Protein AF-A0A2U9SCX6-F1 (afdb_monomer)

Nearest PDB structures (foldseek):
  8jzd-assembly2_C  TM=9.586E-01  e=2.984E-12  Escherichia coli K-12
  8jzc-assembly1_A  TM=8.611E-01  e=1.967E-08  Geobacillus stearothermophilus ATCC 7953
  4ni7-assembly1_A  TM=2.573E-01  e=4.595E+00  Homo sapiens
  8f7a-assembly1_A  TM=2.308E-01  e=5.059E+00  Homo sapiens

pLDDT: mean 85.93, std 15.37, range [41.88, 98.56]

Radius of gyration: 24.61 Å; Cα contacts (8 Å, |Δi|>4): 220; chains: 1; bounding box: 44×88×54 Å

Secondary structure (DSSP, 8-state):
-HHHHHHHHHTS---HHHHHHHHHHHHHHHTSS--HHHHHHHHHHHHHHHHS-HHHHHHHHIIIIIS-GGG-SBHHHHHHTTSHHHHHHHHHHHHHHHHTT----SSS-TTBHHHHHHHHHTS-HHHHHHHHHHTHHHHHHHHHHHHHTT-TTHHHHHHHHHHH-PPP-HHHHHHHHHSPPPP-SHHHHHHHS-PPP--TTSPPPTT-S-HHHHHHHHHHTTSSPPPPP----

Foldseek 3Di:
DVLLLLLLLLLDQDDPVSLVCLVVSLVSLVPDPFDPQLSVLVNVVSVVCNPDDSVVSNVVSCVQAVLFLQQHQFQCCLVPNPDPVSVVVQVVLCVVCVVVVHDDPDPDGCRRSSNQSVVLVVDDQLSSLCSLLVSLLVLVLNLVVCVVVVHSCSSSSVRSNVSSVHHHDPVSSVVVVPDDGQDSDPVSVCVVPPDDDPDPPDDPDPPDPCPPVVVVVVVVVVPDDPDDDDDDD

Structure (mmCIF, N/CA/C/O backbone):
data_AF-A0A2U9SCX6-F1
#
_entry.id   AF-A0A2U9SCX6-F1
#
loop_
_atom_site.group_PDB
_atom_site.id
_atom_site.type_symbol
_atom_site.label_atom_id
_atom_site.label_alt_id
_atom_site.label_comp_id
_atom_site.label_asym_id
_atom_site.label_entity_id
_atom_site.label_seq_id
_atom_site.pdbx_PDB_ins_code
_atom_site.Cartn_x
_atom_site.Cartn_y
_atom_site.Cartn_z
_atom_site.occupancy
_atom_site.B_iso_or_equiv
_atom_site.auth_seq_id
_atom_site.auth_comp_id
_atom_site.auth_asym_id
_atom_site.auth_atom_id
_atom_site.pdbx_PDB_model_num
ATOM 1 N N . MET A 1 1 ? 2.627 -15.476 -4.647 1.00 89.38 1 MET A N 1
ATOM 2 C CA . MET A 1 1 ? 2.253 -15.371 -3.211 1.00 89.38 1 MET A CA 1
ATOM 3 C C . MET A 1 1 ? 0.896 -14.671 -3.017 1.00 89.38 1 MET A C 1
ATOM 5 O O . MET A 1 1 ? 0.821 -13.460 -3.170 1.00 89.38 1 MET A O 1
ATOM 9 N N . LEU A 1 2 ? -0.174 -15.395 -2.644 1.00 93.56 2 LEU A N 1
ATOM 10 C CA . LEU A 1 2 ? -1.545 -14.837 -2.558 1.00 93.56 2 LEU A CA 1
ATOM 11 C C . LEU A 1 2 ? -1.724 -13.695 -1.541 1.00 93.56 2 LEU A C 1
ATOM 13 O O . LEU A 1 2 ? -2.515 -12.791 -1.787 1.00 93.56 2 LEU A O 1
ATOM 17 N N . ALA A 1 3 ? -0.985 -13.705 -0.427 1.00 96.25 3 ALA A N 1
ATOM 18 C CA . ALA A 1 3 ? -1.085 -12.654 0.588 1.00 96.25 3 ALA A CA 1
ATOM 19 C C . ALA A 1 3 ? -0.720 -11.261 0.040 1.00 96.25 3 ALA A C 1
ATOM 21 O O . ALA A 1 3 ? -1.376 -10.287 0.391 1.00 96.25 3 ALA A O 1
ATOM 22 N N . ALA A 1 4 ? 0.260 -11.169 -0.870 1.00 97.12 4 ALA A N 1
ATOM 23 C CA . ALA A 1 4 ? 0.625 -9.904 -1.510 1.00 97.12 4 ALA A CA 1
ATOM 24 C C . ALA A 1 4 ? -0.525 -9.354 -2.365 1.00 97.12 4 ALA A C 1
ATOM 26 O O . ALA A 1 4 ? -0.865 -8.182 -2.253 1.00 97.12 4 ALA A O 1
ATOM 27 N N . LYS A 1 5 ? -1.189 -10.224 -3.140 1.00 96.69 5 LYS A N 1
ATOM 28 C CA . LYS A 1 5 ? -2.360 -9.849 -3.945 1.00 96.69 5 LYS A CA 1
ATOM 29 C C . LYS A 1 5 ? -3.543 -9.406 -3.082 1.00 96.69 5 LYS A C 1
ATOM 31 O O . LYS A 1 5 ? -4.231 -8.448 -3.412 1.00 96.69 5 LYS A O 1
ATOM 36 N N . ALA A 1 6 ? -3.767 -10.094 -1.965 1.00 97.88 6 ALA A N 1
ATOM 37 C CA . ALA A 1 6 ? -4.813 -9.739 -1.013 1.00 97.88 6 ALA A CA 1
ATOM 38 C C . ALA A 1 6 ? -4.571 -8.349 -0.394 1.00 97.88 6 ALA A C 1
ATOM 40 O O . ALA A 1 6 ? -5.496 -7.544 -0.340 1.00 97.88 6 ALA A O 1
ATOM 41 N N . LEU A 1 7 ? -3.331 -8.038 0.004 1.00 98.38 7 LEU A N 1
ATOM 42 C CA . LEU A 1 7 ? -2.960 -6.707 0.502 1.00 98.38 7 LEU A CA 1
ATOM 43 C C . LEU A 1 7 ? -3.040 -5.633 -0.591 1.00 98.38 7 LEU A C 1
ATOM 45 O O . LEU A 1 7 ? -3.520 -4.541 -0.310 1.00 98.38 7 LEU A O 1
ATOM 49 N N . ALA A 1 8 ? -2.648 -5.951 -1.831 1.00 97.75 8 ALA A N 1
ATOM 50 C CA . ALA A 1 8 ? -2.809 -5.055 -2.977 1.00 97.75 8 ALA A CA 1
ATOM 51 C C . ALA A 1 8 ? -4.273 -4.629 -3.154 1.00 97.75 8 ALA A C 1
ATOM 53 O O . ALA A 1 8 ? -4.557 -3.444 -3.282 1.00 97.75 8 ALA A O 1
ATOM 54 N N . GLY A 1 9 ? -5.205 -5.587 -3.076 1.00 97.44 9 GLY A N 1
ATOM 55 C CA . GLY A 1 9 ? -6.640 -5.319 -3.183 1.00 97.44 9 GLY A CA 1
ATOM 56 C C . GLY A 1 9 ? -7.165 -4.348 -2.121 1.00 97.44 9 GLY A C 1
ATOM 57 O O . GLY A 1 9 ? -7.978 -3.487 -2.438 1.00 97.44 9 GLY A O 1
ATOM 58 N N . LEU A 1 10 ? -6.669 -4.431 -0.882 1.00 98.31 10 LEU A N 1
ATOM 59 C CA . LEU A 1 10 ? -7.068 -3.529 0.211 1.00 98.31 10 LEU A CA 1
ATOM 60 C C . LEU A 1 10 ? -6.560 -2.092 0.048 1.00 98.31 10 LEU A C 1
ATOM 62 O O . LEU A 1 10 ? -7.064 -1.190 0.715 1.00 98.31 10 LEU A O 1
ATOM 66 N N . LEU A 1 11 ? -5.561 -1.888 -0.809 1.00 98.12 11 LEU A N 1
ATOM 67 C CA . LEU A 1 11 ? -5.003 -0.580 -1.139 1.00 98.12 11 LEU A CA 1
ATOM 68 C C . LEU A 1 11 ? -5.631 0.030 -2.399 1.00 98.12 11 LEU A C 1
ATOM 70 O O . LEU A 1 11 ? -5.248 1.129 -2.771 1.00 98.12 11 LEU A O 1
ATOM 74 N N . LEU A 1 12 ? -6.574 -0.654 -3.055 1.00 97.00 12 LEU A N 1
ATOM 75 C CA . LEU A 1 12 ? -7.321 -0.086 -4.174 1.00 97.00 12 LEU A CA 1
ATOM 76 C C . LEU A 1 12 ? -8.401 0.881 -3.682 1.00 97.00 12 LEU A C 1
ATOM 78 O O . LEU A 1 12 ? -8.912 0.761 -2.565 1.00 97.00 12 LEU A O 1
ATOM 82 N N . TYR A 1 13 ? -8.802 1.797 -4.566 1.00 96.88 13 TYR A N 1
ATOM 83 C CA . TYR A 1 13 ? -9.944 2.673 -4.333 1.00 96.88 13 TYR A CA 1
ATOM 84 C C . TYR A 1 13 ? -11.192 1.851 -3.948 1.00 96.88 13 TYR A C 1
ATOM 86 O O . TYR A 1 13 ? -11.546 0.902 -4.662 1.00 96.88 13 TYR A O 1
ATOM 94 N N . PRO A 1 14 ? -11.883 2.183 -2.840 1.00 97.06 14 PRO A N 1
ATOM 95 C CA . PRO A 1 14 ? -13.005 1.390 -2.369 1.00 97.06 14 PRO A CA 1
ATOM 96 C C . PRO A 1 14 ? -14.191 1.503 -3.328 1.00 97.06 14 PRO A C 1
ATOM 98 O O . PRO A 1 14 ? -14.817 2.551 -3.489 1.00 97.06 14 PRO A O 1
ATOM 101 N N . GLY A 1 15 ? -14.512 0.382 -3.967 1.00 97.38 15 GLY A N 1
ATOM 102 C CA . GLY A 1 15 ? -15.681 0.215 -4.822 1.00 97.38 15 GLY A CA 1
ATOM 103 C C . GLY A 1 15 ? -16.514 -0.999 -4.407 1.00 97.38 15 GLY A C 1
ATOM 104 O O . GLY A 1 15 ? -16.046 -1.820 -3.615 1.00 97.38 15 GLY A O 1
ATOM 105 N N . PRO A 1 16 ? -17.726 -1.170 -4.967 1.00 97.44 16 PRO A N 1
ATOM 106 C CA . PRO A 1 16 ? -18.621 -2.270 -4.597 1.00 97.44 16 PRO A CA 1
ATOM 107 C C . PRO A 1 16 ? -17.965 -3.653 -4.708 1.00 97.44 16 PRO A C 1
ATOM 109 O O . PRO A 1 16 ? -18.125 -4.480 -3.816 1.00 97.44 16 PRO A O 1
ATOM 112 N N . ALA A 1 17 ? -17.161 -3.866 -5.755 1.00 97.00 17 ALA A N 1
ATOM 113 C CA . ALA A 1 17 ? -16.437 -5.117 -5.968 1.00 97.00 17 ALA A CA 1
ATOM 114 C C . ALA A 1 17 ? -15.399 -5.402 -4.869 1.00 97.00 17 ALA A C 1
ATOM 116 O O . ALA A 1 17 ? -15.247 -6.550 -4.458 1.00 97.00 17 ALA A O 1
ATOM 117 N N . LEU A 1 18 ? -14.709 -4.371 -4.362 1.00 97.44 18 LEU A N 1
ATOM 118 C CA . LEU A 1 18 ? -13.782 -4.544 -3.242 1.00 97.44 18 LEU A CA 1
ATOM 119 C C . LEU A 1 18 ? -14.546 -4.941 -1.980 1.00 97.44 18 LEU A C 1
ATOM 121 O O . LEU A 1 18 ? -14.154 -5.900 -1.324 1.00 97.44 18 LEU A O 1
ATOM 125 N N . ILE A 1 19 ? -15.643 -4.239 -1.671 1.00 97.75 19 ILE A N 1
ATOM 126 C CA . ILE A 1 19 ? -16.470 -4.516 -0.488 1.00 97.75 19 ILE A CA 1
ATOM 127 C C . ILE A 1 19 ? -17.000 -5.954 -0.510 1.00 97.75 19 ILE A C 1
ATOM 129 O O . ILE A 1 19 ? -16.915 -6.657 0.496 1.00 97.75 19 ILE A O 1
ATOM 133 N N . GLU A 1 20 ? -17.481 -6.416 -1.665 1.00 97.56 20 GLU A N 1
ATOM 134 C CA . GLU A 1 20 ? -17.939 -7.795 -1.856 1.00 97.56 20 GLU A CA 1
ATOM 135 C C . GLU A 1 20 ? -16.809 -8.822 -1.663 1.00 97.56 20 GLU A C 1
ATOM 137 O O . GLU A 1 20 ? -17.036 -9.888 -1.094 1.00 97.56 20 GLU A O 1
ATOM 142 N N . ALA A 1 21 ? -15.579 -8.483 -2.062 1.00 97.69 21 ALA A N 1
ATOM 143 C CA . ALA A 1 21 ? -14.409 -9.352 -1.944 1.00 97.69 21 ALA A CA 1
ATOM 144 C C . ALA A 1 21 ? -13.758 -9.365 -0.543 1.00 97.69 21 ALA A C 1
ATOM 146 O O . ALA A 1 21 ? -12.930 -10.240 -0.268 1.00 97.69 21 ALA A O 1
ATOM 147 N N . LEU A 1 22 ? -14.107 -8.441 0.367 1.00 98.06 22 LEU A N 1
ATOM 148 C CA . LEU A 1 22 ? -13.479 -8.336 1.696 1.00 98.06 22 LEU A CA 1
ATOM 149 C C . LEU A 1 22 ? -13.475 -9.650 2.501 1.00 98.06 22 LEU A C 1
ATOM 151 O O . LEU A 1 22 ? -12.429 -9.969 3.079 1.00 98.06 22 LEU A O 1
ATOM 155 N N . PRO A 1 23 ? -14.559 -10.456 2.541 1.00 96.81 23 PRO A N 1
ATOM 156 C CA . PRO A 1 23 ? -14.550 -11.729 3.262 1.00 96.81 23 PRO A CA 1
ATOM 157 C C . PRO A 1 23 ? -13.518 -12.726 2.718 1.00 96.81 23 PRO A C 1
ATOM 159 O O . PRO A 1 23 ? -12.868 -13.433 3.496 1.00 96.81 23 PRO A O 1
ATOM 162 N N . GLU A 1 24 ? -13.343 -12.774 1.395 1.00 97.50 24 GLU A N 1
ATOM 163 C CA . GLU A 1 24 ? -12.373 -13.649 0.728 1.00 97.50 24 GLU A CA 1
ATOM 164 C C . GLU A 1 24 ? -10.943 -13.166 0.967 1.00 97.50 24 GLU A C 1
ATOM 166 O O . GLU A 1 24 ? -10.079 -13.955 1.357 1.00 97.50 24 GLU A O 1
ATOM 171 N N . ILE A 1 25 ? -10.708 -11.858 0.835 1.00 97.75 25 ILE A N 1
ATOM 172 C CA . ILE A 1 25 ? -9.421 -11.222 1.140 1.00 97.75 25 ILE A CA 1
ATOM 173 C C . ILE A 1 25 ? -9.015 -11.515 2.591 1.00 97.75 25 ILE A C 1
ATOM 175 O O . ILE A 1 25 ? -7.906 -11.992 2.848 1.00 97.75 25 ILE A O 1
ATOM 179 N N . ALA A 1 26 ? -9.928 -11.322 3.547 1.00 96.31 26 ALA A N 1
ATOM 180 C CA . ALA A 1 26 ? -9.682 -11.621 4.954 1.00 96.31 26 ALA A CA 1
ATOM 181 C C . ALA A 1 26 ? -9.389 -13.114 5.188 1.00 96.31 26 ALA A C 1
ATOM 183 O O . ALA A 1 26 ? -8.527 -13.460 5.998 1.00 96.31 26 ALA A O 1
ATOM 184 N N . ALA A 1 27 ? -10.063 -14.025 4.478 1.00 96.38 27 ALA A N 1
ATOM 185 C CA . ALA A 1 27 ? -9.785 -15.457 4.562 1.00 96.38 27 ALA A CA 1
ATOM 186 C C . ALA A 1 27 ? -8.380 -15.814 4.045 1.00 96.38 27 ALA A C 1
ATOM 188 O O . ALA A 1 27 ? -7.662 -16.554 4.723 1.00 96.38 27 ALA A O 1
ATOM 189 N N . VAL A 1 28 ? -7.962 -15.247 2.909 1.00 97.38 28 VAL A N 1
ATOM 190 C CA . VAL A 1 28 ? -6.607 -15.424 2.356 1.00 97.38 28 VAL A CA 1
ATOM 191 C C . VAL A 1 28 ? -5.549 -14.942 3.347 1.00 97.38 28 VAL A C 1
ATOM 193 O O . VAL A 1 28 ? -4.577 -15.652 3.608 1.00 97.38 28 VAL A O 1
ATOM 196 N N . LEU A 1 29 ? -5.747 -13.768 3.949 1.00 96.75 29 LEU A N 1
ATOM 197 C CA . LEU A 1 29 ? -4.799 -13.202 4.910 1.00 96.75 29 LEU A CA 1
ATOM 198 C C . LEU A 1 29 ? -4.757 -13.987 6.223 1.00 96.75 29 LEU A C 1
ATOM 200 O O . LEU A 1 29 ? -3.673 -14.199 6.767 1.00 96.75 29 LEU A O 1
ATOM 204 N N . ARG A 1 30 ? -5.893 -14.511 6.699 1.00 94.75 30 ARG A N 1
ATOM 205 C CA . ARG A 1 30 ? -5.924 -15.411 7.865 1.00 94.75 30 ARG A CA 1
ATOM 206 C C . ARG A 1 30 ? -5.133 -16.697 7.634 1.00 94.75 30 ARG A C 1
ATOM 208 O O . ARG A 1 30 ? -4.438 -17.148 8.539 1.00 94.75 30 ARG A O 1
ATOM 215 N N . ALA A 1 31 ? -5.220 -17.264 6.433 1.00 94.75 31 ALA A N 1
ATOM 216 C CA . ALA A 1 31 ? -4.492 -18.472 6.048 1.00 94.75 31 ALA A CA 1
ATOM 217 C C . ALA A 1 31 ? -3.016 -18.217 5.686 1.00 94.75 31 ALA A C 1
ATOM 219 O O . ALA A 1 31 ? -2.268 -19.165 5.450 1.00 94.75 31 ALA A O 1
ATOM 220 N N . SER A 1 32 ? -2.588 -16.953 5.625 1.00 93.31 32 SER A N 1
ATOM 221 C CA . SER A 1 32 ? -1.210 -16.588 5.302 1.00 93.31 32 SER A CA 1
ATOM 222 C C . SER A 1 32 ? -0.239 -16.852 6.460 1.00 93.31 32 SER A C 1
ATOM 224 O O . SER A 1 32 ? -0.638 -17.025 7.615 1.00 93.31 32 SER A O 1
ATOM 226 N N . GLY A 1 33 ? 1.062 -16.815 6.154 1.00 90.62 33 GLY A N 1
ATOM 227 C CA . GLY A 1 33 ? 2.148 -16.901 7.135 1.00 90.62 33 GLY A CA 1
ATOM 228 C C . GLY A 1 33 ? 2.406 -15.616 7.936 1.00 90.62 33 GLY A C 1
ATOM 229 O O . GLY A 1 33 ? 3.454 -15.520 8.571 1.00 90.62 33 GLY A O 1
ATOM 230 N N . LEU A 1 34 ? 1.510 -14.623 7.884 1.00 95.62 34 LEU A N 1
ATOM 231 C CA . LEU A 1 34 ? 1.636 -13.397 8.673 1.00 95.62 34 LEU A CA 1
ATOM 232 C C . LEU A 1 34 ? 1.468 -13.675 10.182 1.00 95.62 34 LEU A C 1
ATOM 234 O O . LEU A 1 34 ? 0.677 -14.546 10.560 1.00 95.62 34 LEU A O 1
ATOM 238 N N . PRO A 1 35 ? 2.160 -12.926 11.060 1.00 96.75 35 PRO A N 1
ATOM 239 C CA . PRO A 1 35 ? 1.948 -12.989 12.503 1.00 96.75 35 PRO A CA 1
ATOM 240 C C . PRO A 1 35 ? 0.515 -12.620 12.906 1.00 96.75 35 PRO A C 1
ATOM 242 O O . PRO A 1 35 ? -0.154 -11.833 12.236 1.00 96.75 35 PRO A O 1
ATOM 245 N N . ASP A 1 36 ? 0.066 -13.118 14.062 1.00 96.81 36 ASP A N 1
ATOM 246 C CA . ASP A 1 36 ? -1.290 -12.859 14.577 1.00 96.81 36 ASP A CA 1
ATOM 247 C C . ASP A 1 36 ? -1.614 -11.372 14.714 1.00 96.81 36 ASP A C 1
ATOM 249 O O . ASP A 1 36 ? -2.737 -10.964 14.428 1.00 96.81 36 ASP A O 1
ATOM 253 N N . ARG A 1 37 ? -0.633 -10.553 15.111 1.00 96.88 37 ARG A N 1
ATOM 254 C CA . ARG A 1 37 ? -0.795 -9.097 15.209 1.00 96.88 37 ARG A CA 1
ATOM 255 C C . ARG A 1 37 ? -1.277 -8.502 13.884 1.00 96.88 37 ARG A C 1
ATOM 257 O O . ARG A 1 37 ? -2.267 -7.775 13.880 1.00 96.88 37 ARG A O 1
ATOM 264 N N . ASP A 1 38 ? -0.606 -8.838 12.788 1.00 97.56 38 ASP A N 1
ATOM 265 C CA . ASP A 1 38 ? -0.885 -8.256 11.474 1.00 97.56 38 ASP A CA 1
ATOM 266 C C . ASP A 1 38 ? -2.171 -8.842 10.890 1.00 97.56 38 ASP A C 1
ATOM 268 O O . ASP A 1 38 ? -3.005 -8.105 10.369 1.00 97.56 38 ASP A O 1
ATOM 272 N N . ARG A 1 39 ? -2.402 -10.151 11.073 1.00 97.19 39 ARG A N 1
ATOM 273 C CA . ARG A 1 39 ? -3.669 -10.793 10.686 1.00 97.19 39 ARG A CA 1
ATOM 274 C C . ARG A 1 39 ? -4.870 -10.151 11.373 1.00 97.19 39 ARG A C 1
ATOM 276 O O . ARG A 1 39 ? -5.864 -9.871 10.712 1.00 97.19 39 ARG A O 1
ATOM 283 N N . ASN A 1 40 ? -4.775 -9.897 12.676 1.00 97.00 40 ASN A N 1
ATOM 284 C CA . ASN A 1 40 ? -5.849 -9.268 13.440 1.00 97.00 40 ASN A CA 1
ATOM 285 C C . ASN A 1 40 ? -6.033 -7.796 13.055 1.00 97.00 40 ASN A C 1
ATOM 287 O O . ASN A 1 40 ? -7.168 -7.343 12.939 1.00 97.00 40 ASN A O 1
ATOM 291 N N . GLY A 1 41 ? -4.938 -7.064 12.824 1.00 97.69 41 GLY A N 1
ATOM 292 C CA . GLY A 1 41 ? -4.990 -5.673 12.375 1.00 97.69 41 GLY A CA 1
ATOM 293 C C . GLY A 1 41 ? -5.687 -5.530 11.024 1.00 97.69 41 GLY A C 1
ATOM 294 O O . GLY A 1 41 ? -6.599 -4.718 10.885 1.00 97.69 41 GLY A O 1
ATOM 295 N N . VAL A 1 42 ? -5.319 -6.362 10.045 1.00 97.94 42 VAL A N 1
ATOM 296 C CA . VAL A 1 42 ? -5.953 -6.320 8.723 1.00 97.94 42 VAL A CA 1
ATOM 297 C C . VAL A 1 42 ? -7.384 -6.863 8.758 1.00 97.94 42 VAL A C 1
ATOM 299 O O . VAL A 1 42 ? -8.245 -6.325 8.073 1.00 97.94 42 VAL A O 1
ATOM 302 N N . ALA A 1 43 ? -7.687 -7.863 9.591 1.00 97.69 43 ALA A N 1
ATOM 303 C CA . ALA A 1 43 ? -9.069 -8.304 9.790 1.00 97.69 43 ALA A CA 1
ATOM 304 C C . ALA A 1 43 ? -9.952 -7.171 10.339 1.00 97.69 43 ALA A C 1
ATOM 306 O O . ALA A 1 43 ? -11.023 -6.923 9.795 1.00 97.69 43 ALA A O 1
ATOM 307 N N . ALA A 1 44 ? -9.472 -6.432 11.344 1.00 98.00 44 ALA A N 1
ATOM 308 C CA . ALA A 1 44 ? -10.181 -5.272 11.879 1.00 98.00 44 ALA A CA 1
ATOM 309 C C . ALA A 1 44 ? -10.344 -4.152 10.837 1.00 98.00 44 ALA A C 1
ATOM 311 O O . ALA A 1 44 ? -11.390 -3.508 10.797 1.00 98.00 44 ALA A O 1
ATOM 312 N N . PHE A 1 45 ? -9.345 -3.941 9.971 1.00 98.50 45 PHE A N 1
ATOM 313 C CA . PHE A 1 45 ? -9.469 -3.034 8.827 1.00 98.50 45 PHE A CA 1
ATOM 314 C C . PHE A 1 45 ? -10.580 -3.482 7.867 1.00 98.50 45 PHE A C 1
ATOM 316 O O . PHE A 1 45 ? -11.436 -2.670 7.526 1.00 98.50 45 PHE A O 1
ATOM 323 N N . CYS A 1 46 ? -10.607 -4.759 7.469 1.00 98.38 46 CYS A N 1
ATOM 324 C CA . CYS A 1 46 ? -11.646 -5.297 6.587 1.00 98.38 46 CYS A CA 1
ATOM 325 C C . CYS A 1 46 ? -13.044 -5.166 7.204 1.00 98.38 46 CYS A C 1
ATOM 327 O O . CYS A 1 46 ? -13.965 -4.721 6.525 1.00 98.38 46 CYS A O 1
ATOM 329 N N . ASP A 1 47 ? -13.201 -5.518 8.483 1.00 97.94 47 ASP A N 1
ATOM 330 C CA . ASP A 1 47 ? -14.478 -5.410 9.195 1.00 97.94 47 ASP A CA 1
ATOM 331 C C . ASP A 1 47 ? -14.937 -3.947 9.290 1.00 97.94 47 ASP A C 1
ATOM 333 O O . ASP A 1 47 ? -16.105 -3.641 9.049 1.00 97.94 47 ASP A O 1
ATOM 337 N N . GLY A 1 48 ? -14.005 -3.033 9.583 1.00 97.75 48 GLY A N 1
ATOM 338 C CA . GLY A 1 48 ? -14.257 -1.595 9.593 1.00 97.75 48 GLY A CA 1
ATOM 339 C C . GLY A 1 48 ? -14.726 -1.101 8.229 1.00 97.75 48 GLY A C 1
ATOM 340 O O . GLY A 1 48 ? -15.809 -0.532 8.128 1.00 97.75 48 GLY A O 1
ATOM 341 N N . LEU A 1 49 ? -13.965 -1.397 7.172 1.00 97.94 49 LEU A N 1
ATOM 342 C CA . LEU A 1 49 ? -14.276 -0.977 5.807 1.00 97.94 49 LEU A CA 1
ATOM 343 C C 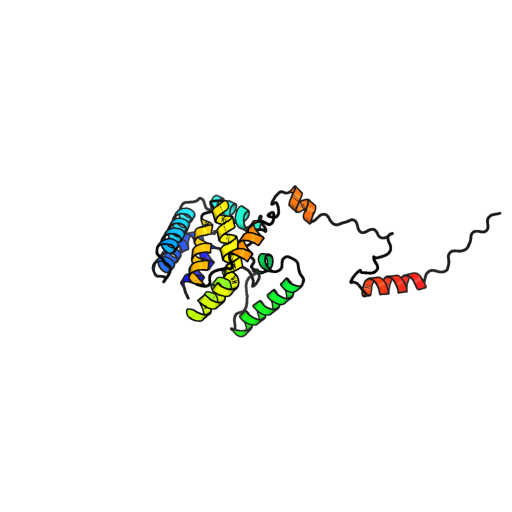. LEU A 1 49 ? -15.622 -1.530 5.314 1.00 97.94 49 LEU A C 1
ATOM 345 O O . LEU A 1 49 ? -16.362 -0.809 4.655 1.00 97.94 49 LEU A O 1
ATOM 349 N N . ALA A 1 50 ? -15.968 -2.771 5.668 1.00 97.19 50 ALA A N 1
ATOM 350 C CA . ALA A 1 50 ? -17.258 -3.377 5.333 1.00 97.19 50 ALA A CA 1
ATOM 351 C C . ALA A 1 50 ? -18.448 -2.726 6.063 1.00 97.19 50 ALA A C 1
ATOM 353 O O . ALA A 1 50 ? -19.584 -2.832 5.603 1.00 97.19 50 ALA A O 1
ATOM 354 N N . SER A 1 51 ? -18.200 -2.094 7.214 1.00 96.94 51 SER A N 1
ATOM 355 C CA . SER A 1 51 ? -19.225 -1.438 8.035 1.00 96.94 51 SER A CA 1
ATOM 356 C C . SER A 1 51 ? -19.401 0.057 7.749 1.00 96.94 51 SER A C 1
ATOM 358 O O . SER A 1 51 ? -20.412 0.635 8.151 1.00 96.94 51 SER A O 1
ATOM 360 N N . THR A 1 52 ? -18.438 0.677 7.066 1.00 97.31 52 THR A N 1
ATOM 361 C CA . THR A 1 52 ? -18.462 2.095 6.691 1.00 97.31 52 THR A CA 1
ATOM 362 C C . THR A 1 52 ? -19.322 2.309 5.447 1.00 97.31 52 THR A C 1
ATOM 364 O O . THR A 1 52 ? -19.330 1.483 4.533 1.00 97.31 52 THR A O 1
ATOM 367 N N . ASP A 1 53 ? -20.038 3.434 5.385 1.00 97.94 53 ASP A N 1
ATOM 368 C CA . ASP A 1 53 ? -20.729 3.828 4.157 1.00 97.94 53 ASP A CA 1
ATOM 369 C C . ASP A 1 53 ? -19.727 3.968 2.999 1.00 97.94 53 ASP A C 1
ATOM 371 O O . ASP A 1 53 ? -18.632 4.506 3.166 1.00 97.94 53 ASP A O 1
ATOM 375 N N . LEU A 1 54 ? -20.087 3.483 1.808 1.00 97.75 54 LEU A N 1
ATOM 376 C CA . LEU A 1 54 ? -19.151 3.446 0.683 1.00 97.75 54 LEU A CA 1
ATOM 377 C C . LEU A 1 54 ? -18.659 4.848 0.300 1.00 97.75 54 LEU A C 1
ATOM 379 O O . LEU A 1 54 ? -17.476 5.013 0.007 1.00 97.75 54 LEU A O 1
ATOM 383 N N . LEU A 1 55 ? -19.534 5.858 0.323 1.00 98.06 55 LEU A N 1
ATOM 384 C CA . LEU A 1 55 ? -19.150 7.223 -0.028 1.00 98.06 55 LEU A CA 1
ATOM 385 C C . LEU A 1 55 ? -18.209 7.817 1.026 1.00 98.06 55 LEU A C 1
ATOM 387 O O . LEU A 1 55 ? -17.269 8.534 0.683 1.00 98.06 55 LEU A O 1
ATOM 391 N N . GLU A 1 56 ? -18.426 7.491 2.300 1.00 98.12 56 GLU A N 1
ATOM 392 C CA . GLU A 1 56 ? -17.517 7.867 3.383 1.00 98.12 56 GLU A CA 1
ATOM 393 C C . GLU A 1 56 ? -16.142 7.205 3.210 1.00 98.12 56 GLU A C 1
ATOM 395 O O . GLU A 1 56 ? -15.128 7.903 3.220 1.00 98.12 56 GLU A O 1
ATOM 400 N N . ALA A 1 57 ? -16.094 5.895 2.943 1.00 98.00 57 ALA A N 1
ATOM 401 C CA . ALA A 1 57 ? -14.847 5.173 2.687 1.00 98.00 57 ALA A CA 1
ATOM 402 C C . ALA A 1 57 ? -14.071 5.758 1.493 1.00 98.00 57 ALA A C 1
ATOM 404 O O . ALA A 1 57 ? -12.857 5.956 1.566 1.00 98.00 57 ALA A O 1
ATOM 405 N N . GLN A 1 58 ? -14.776 6.093 0.410 1.00 98.38 58 GLN A N 1
ATOM 406 C CA . GLN A 1 58 ? -14.215 6.758 -0.767 1.00 98.38 58 GLN A CA 1
ATOM 407 C C . GLN A 1 58 ? -13.668 8.147 -0.441 1.00 98.38 58 GLN A C 1
ATOM 409 O O . GLN A 1 58 ? -12.560 8.490 -0.856 1.00 98.38 58 GLN A O 1
ATOM 414 N N . SER A 1 59 ? -14.411 8.939 0.334 1.00 97.75 59 SER A N 1
ATOM 415 C CA . SER A 1 59 ? -13.962 10.258 0.776 1.00 97.75 59 SER A CA 1
ATOM 416 C C . SER A 1 59 ? -12.704 10.164 1.639 1.00 97.75 59 SER A C 1
ATOM 418 O O . SER A 1 59 ? -11.788 10.968 1.467 1.00 97.75 59 SER A O 1
ATOM 420 N N . THR A 1 60 ? -12.635 9.193 2.554 1.00 97.38 60 THR A N 1
ATOM 421 C CA . THR A 1 60 ? -11.441 8.942 3.370 1.00 97.38 60 THR A CA 1
ATOM 422 C C . THR A 1 60 ? -10.253 8.535 2.506 1.00 97.38 60 THR A C 1
ATOM 424 O O . THR A 1 60 ? -9.163 9.063 2.705 1.00 97.38 60 THR A O 1
ATOM 427 N N . TYR A 1 61 ? -10.455 7.645 1.530 1.00 98.19 61 TYR A N 1
ATOM 428 C CA . TYR A 1 61 ? -9.400 7.216 0.614 1.00 98.19 61 TYR A CA 1
ATOM 429 C C . TYR A 1 61 ? -8.802 8.401 -0.154 1.00 98.19 61 TYR A C 1
ATOM 431 O O . TYR A 1 61 ? -7.593 8.608 -0.114 1.00 98.19 61 TYR A O 1
ATOM 439 N N . ILE A 1 62 ? -9.648 9.227 -0.781 1.00 96.50 62 ILE A N 1
ATOM 440 C CA . ILE A 1 62 ? -9.216 10.402 -1.555 1.00 96.50 62 ILE A CA 1
ATOM 441 C C . ILE A 1 62 ? -8.454 11.390 -0.664 1.00 96.50 62 ILE A C 1
ATOM 443 O O . ILE A 1 62 ? -7.398 11.893 -1.044 1.00 96.50 62 ILE A O 1
ATOM 447 N N . ALA A 1 63 ? -8.972 11.662 0.537 1.00 94.81 63 ALA A N 1
ATOM 448 C CA . ALA A 1 63 ? -8.330 12.570 1.485 1.00 94.81 63 ALA A CA 1
ATOM 449 C C . ALA A 1 63 ? -6.957 12.066 1.958 1.00 94.81 63 ALA A C 1
ATOM 451 O O . ALA A 1 63 ? -6.076 12.873 2.249 1.00 94.81 63 ALA A O 1
ATOM 452 N N . LEU A 1 64 ? -6.771 10.747 2.049 1.00 96.00 64 LEU A N 1
ATOM 453 C CA . LEU A 1 64 ? -5.504 10.155 2.460 1.00 96.00 64 LEU A CA 1
ATOM 454 C C . LEU A 1 64 ? -4.508 10.053 1.311 1.00 96.00 64 LEU A C 1
ATOM 456 O O . LEU A 1 64 ? -3.368 10.448 1.500 1.00 96.00 64 LEU A O 1
ATOM 460 N N . PHE A 1 65 ? -4.896 9.511 0.160 1.00 96.44 65 PHE A N 1
ATOM 461 C CA . PHE A 1 65 ? -3.936 9.055 -0.849 1.00 96.44 65 PHE A CA 1
ATOM 462 C C . PHE A 1 65 ? -3.852 9.959 -2.077 1.00 96.44 65 PHE A C 1
ATOM 464 O O . PHE A 1 65 ? -2.757 10.161 -2.598 1.00 96.44 65 PHE A O 1
ATOM 471 N N . ASP A 1 66 ? -4.972 10.544 -2.504 1.00 91.56 66 ASP A N 1
ATOM 472 C CA . ASP A 1 66 ? -5.021 11.321 -3.750 1.00 91.56 66 ASP A CA 1
ATOM 473 C C . ASP A 1 66 ? -4.700 12.798 -3.510 1.00 91.56 66 ASP A C 1
ATOM 475 O O . ASP A 1 66 ? -4.093 13.460 -4.350 1.00 91.56 66 ASP A O 1
ATOM 479 N N . ARG A 1 67 ? -5.108 13.328 -2.353 1.00 88.69 67 ARG A N 1
ATOM 480 C CA . ARG A 1 67 ? -4.919 14.743 -2.008 1.00 88.69 67 ARG A CA 1
ATOM 481 C C . ARG A 1 67 ? -3.637 15.036 -1.241 1.00 88.69 67 ARG A C 1
ATOM 483 O O . ARG A 1 67 ? -3.191 16.176 -1.223 1.00 88.69 67 ARG A O 1
ATOM 490 N N . ASN A 1 68 ? -3.038 14.028 -0.610 1.00 88.94 68 ASN A N 1
ATOM 491 C CA . ASN A 1 68 ? -1.883 14.221 0.254 1.00 88.94 68 ASN A CA 1
ATOM 492 C C . ASN A 1 68 ? -0.617 13.594 -0.357 1.00 88.94 68 ASN A C 1
ATOM 494 O O . ASN A 1 68 ? -0.414 12.381 -0.244 1.00 88.94 68 ASN A O 1
ATOM 498 N N . PRO A 1 69 ? 0.300 14.404 -0.925 1.00 89.00 69 PRO A N 1
ATOM 499 C CA . PRO A 1 69 ? 1.532 13.899 -1.527 1.00 89.00 69 PRO A CA 1
ATOM 500 C C . PRO A 1 69 ? 2.405 13.083 -0.563 1.00 89.00 69 PRO A C 1
ATOM 502 O O . PRO A 1 69 ? 3.096 12.162 -0.992 1.00 89.00 69 PRO A O 1
ATOM 505 N N . SER A 1 70 ? 2.353 13.366 0.748 1.00 91.25 70 SER A N 1
ATOM 506 C CA . SER A 1 70 ? 3.120 12.620 1.761 1.00 91.25 70 SER A CA 1
ATOM 507 C C . SER A 1 70 ? 2.627 11.184 1.973 1.00 91.25 70 SER A C 1
ATOM 509 O O . SER A 1 70 ? 3.358 10.358 2.524 1.00 91.25 70 SER A O 1
ATOM 511 N N . LEU A 1 71 ? 1.406 10.881 1.535 1.00 95.44 71 LEU A N 1
ATOM 512 C CA . LEU A 1 71 ? 0.770 9.573 1.649 1.00 95.44 71 LEU A CA 1
ATOM 513 C C . LEU A 1 71 ? 0.529 8.904 0.292 1.00 95.44 71 LEU A C 1
ATOM 515 O O . LEU A 1 71 ? 0.026 7.788 0.268 1.00 95.44 71 LEU A O 1
ATOM 519 N N . SER A 1 72 ? 0.909 9.551 -0.813 1.00 94.75 72 SER A N 1
ATOM 520 C CA . SER A 1 72 ? 0.751 9.041 -2.178 1.00 94.75 72 SER A CA 1
ATOM 521 C C . SER A 1 72 ? 1.128 7.560 -2.310 1.00 94.75 72 SER A C 1
ATOM 523 O O . SER A 1 72 ? 2.138 7.110 -1.770 1.00 94.75 72 SER A O 1
ATOM 525 N N . LEU A 1 73 ? 0.345 6.797 -3.070 1.00 96.88 73 LEU A N 1
ATOM 526 C CA . LEU A 1 73 ? 0.583 5.367 -3.295 1.00 96.88 73 LEU A CA 1
ATOM 527 C C . LEU A 1 73 ? 1.594 5.079 -4.418 1.00 96.88 73 LEU A C 1
ATOM 529 O O . LEU A 1 73 ? 1.683 3.944 -4.879 1.00 96.88 73 LEU A O 1
ATOM 533 N N . TYR A 1 74 ? 2.351 6.082 -4.861 1.00 95.12 74 TYR A N 1
ATOM 534 C CA . TYR A 1 74 ? 3.350 5.956 -5.921 1.00 95.12 74 TYR A CA 1
ATOM 535 C C . TYR A 1 74 ? 4.763 5.931 -5.337 1.00 95.12 74 TYR A C 1
ATOM 537 O O . TYR A 1 74 ? 5.223 6.912 -4.744 1.00 95.12 74 TYR A O 1
ATOM 545 N N . LEU A 1 75 ? 5.463 4.807 -5.513 1.00 94.56 75 LEU A N 1
ATOM 546 C CA . LEU A 1 75 ? 6.764 4.535 -4.894 1.00 94.56 75 LEU A CA 1
ATOM 547 C C . LEU A 1 75 ? 7.800 5.615 -5.216 1.00 94.56 75 LEU A C 1
ATOM 549 O O . LEU A 1 75 ? 8.458 6.141 -4.315 1.00 94.56 75 LEU A O 1
ATOM 553 N N . PHE A 1 76 ? 7.940 5.982 -6.491 1.00 92.19 76 PHE A N 1
ATOM 554 C CA . PHE A 1 76 ? 9.027 6.863 -6.914 1.00 92.19 76 PHE A CA 1
ATOM 555 C C . PHE A 1 76 ? 8.807 8.320 -6.520 1.00 92.19 76 PHE A C 1
ATOM 557 O O . PHE A 1 76 ? 9.785 9.061 -6.409 1.00 92.19 76 PHE A O 1
ATOM 564 N N . GLY A 1 77 ? 7.569 8.718 -6.210 1.00 87.62 77 GLY A N 1
ATOM 565 C CA . GLY A 1 77 ? 7.297 10.015 -5.589 1.00 87.62 77 GLY A CA 1
ATOM 566 C C . GLY A 1 77 ? 8.006 10.171 -4.239 1.00 87.62 77 GLY A C 1
ATOM 567 O O . GLY A 1 77 ? 8.526 11.243 -3.934 1.00 87.62 77 GLY A O 1
ATOM 568 N N . HIS A 1 78 ? 8.119 9.089 -3.462 1.00 88.81 78 HIS A N 1
ATOM 569 C CA . HIS A 1 78 ? 8.790 9.102 -2.156 1.00 88.81 78 HIS A CA 1
ATOM 570 C C . HIS A 1 78 ? 10.309 8.988 -2.238 1.00 88.81 78 HIS A C 1
ATOM 572 O O . HIS A 1 78 ? 10.991 9.425 -1.311 1.00 88.81 78 HIS A O 1
ATOM 578 N N .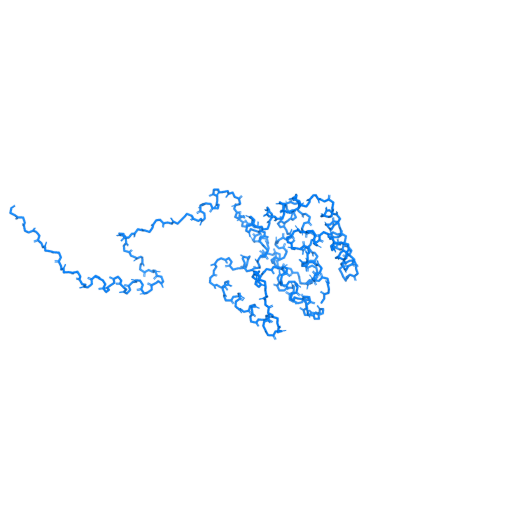 VAL A 1 79 ? 10.840 8.388 -3.304 1.00 85.94 79 VAL A N 1
ATOM 579 C CA . VAL A 1 79 ? 12.284 8.145 -3.453 1.00 85.94 79 VAL A CA 1
ATOM 580 C C . VAL A 1 79 ? 12.967 9.273 -4.226 1.00 85.94 79 VAL A C 1
ATOM 582 O O . VAL A 1 79 ? 14.014 9.756 -3.809 1.00 85.94 79 VAL A O 1
ATOM 585 N N . HIS A 1 80 ? 12.367 9.715 -5.333 1.00 81.25 80 HIS A N 1
ATOM 586 C CA . HIS A 1 80 ? 13.008 10.603 -6.307 1.00 81.25 80 HIS A CA 1
ATOM 587 C C . HIS A 1 80 ? 12.345 11.983 -6.427 1.00 81.25 80 HIS A C 1
ATOM 589 O O . HIS A 1 80 ? 12.916 12.863 -7.080 1.00 81.25 80 HIS A O 1
ATOM 595 N N . GLY A 1 81 ? 11.156 12.190 -5.847 1.00 78.50 81 GLY A N 1
ATOM 596 C CA . GLY A 1 81 ? 10.369 13.411 -6.050 1.00 78.50 81 GLY A CA 1
ATOM 597 C C . GLY A 1 81 ? 10.133 13.698 -7.541 1.00 78.50 81 GLY A C 1
ATOM 598 O O . GLY A 1 81 ? 9.901 12.779 -8.326 1.00 78.50 81 GLY A O 1
ATOM 599 N N . ASP A 1 82 ? 10.264 14.963 -7.952 1.00 69.50 82 ASP A N 1
ATOM 600 C CA . ASP A 1 82 ? 10.128 15.393 -9.358 1.00 69.50 82 ASP A CA 1
ATOM 601 C C . ASP A 1 82 ? 11.448 15.365 -10.151 1.00 69.50 82 ASP A C 1
ATOM 603 O O . ASP A 1 82 ? 11.589 15.990 -11.206 1.00 69.50 82 ASP A O 1
ATOM 607 N N . SER A 1 83 ? 12.460 14.654 -9.652 1.00 79.12 83 SER A N 1
ATOM 608 C CA . SER A 1 83 ? 13.754 14.586 -10.326 1.00 79.12 83 SER A CA 1
ATOM 609 C C . SER A 1 83 ? 13.688 13.785 -11.632 1.00 79.12 83 SER A C 1
ATOM 611 O O . SER A 1 83 ? 12.856 12.900 -11.832 1.00 79.12 83 SER A O 1
ATOM 613 N N . ARG A 1 84 ? 14.641 14.048 -12.535 1.00 77.44 84 ARG A N 1
ATOM 614 C CA . ARG A 1 84 ? 14.813 13.262 -13.771 1.00 77.44 84 ARG A CA 1
ATOM 615 C C . ARG A 1 84 ? 15.055 11.774 -13.508 1.00 77.44 84 ARG A C 1
ATOM 617 O O . ARG A 1 84 ? 14.746 10.956 -14.370 1.00 77.44 84 ARG A O 1
ATOM 624 N N . GLU A 1 85 ? 15.584 11.433 -12.337 1.00 82.38 85 GLU A N 1
ATOM 625 C CA . GLU A 1 85 ? 15.845 10.054 -11.918 1.00 82.38 85 GLU A CA 1
ATOM 626 C C . GLU A 1 85 ? 14.552 9.236 -11.831 1.00 82.38 85 GLU A C 1
ATOM 628 O O . GLU A 1 85 ? 14.552 8.065 -12.205 1.00 82.38 85 GLU A O 1
ATOM 633 N N . ARG A 1 86 ? 13.421 9.876 -11.487 1.00 88.69 86 ARG A N 1
ATOM 634 C CA . ARG A 1 86 ? 12.092 9.244 -11.495 1.00 88.69 86 ARG A CA 1
ATOM 635 C C . ARG A 1 86 ? 11.738 8.657 -12.861 1.00 88.69 86 ARG A C 1
ATOM 637 O O . ARG A 1 86 ? 11.203 7.557 -12.936 1.00 88.69 86 ARG A O 1
ATOM 644 N N . GLY A 1 87 ? 12.040 9.378 -13.942 1.00 87.06 87 GLY A N 1
ATOM 645 C CA . GLY A 1 87 ? 11.734 8.928 -15.302 1.00 87.06 87 GLY A CA 1
ATOM 646 C C . GLY A 1 87 ? 12.526 7.684 -15.707 1.00 87.06 87 GLY A C 1
ATOM 647 O O . GLY A 1 87 ? 11.976 6.796 -16.354 1.00 87.06 87 GLY A O 1
ATOM 648 N N . GLN A 1 88 ? 13.794 7.598 -15.292 1.00 88.06 88 GLN A N 1
ATOM 649 C CA . GLN A 1 88 ? 14.619 6.4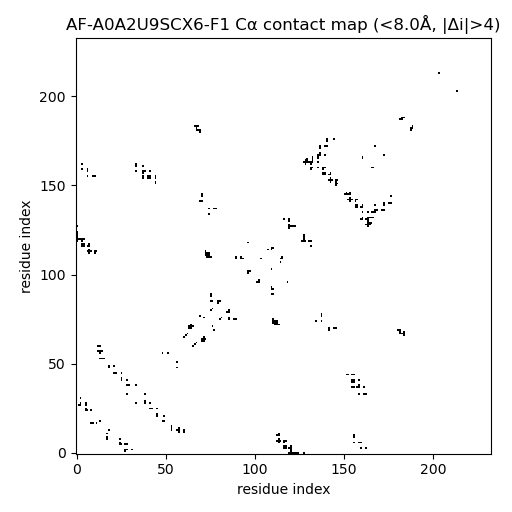18 -15.550 1.00 88.06 88 GLN A CA 1
ATOM 650 C C . GLN A 1 88 ? 14.153 5.221 -14.713 1.00 88.06 88 GLN A C 1
ATOM 652 O O . GLN A 1 88 ? 13.958 4.150 -15.277 1.00 88.06 88 GLN A O 1
ATOM 657 N N . ALA A 1 89 ? 13.873 5.418 -13.420 1.00 90.00 89 ALA A N 1
ATOM 658 C CA . ALA A 1 89 ? 13.342 4.368 -12.547 1.00 90.00 89 ALA A CA 1
ATOM 659 C C . ALA A 1 89 ? 12.020 3.782 -13.079 1.00 90.00 89 ALA A C 1
ATOM 661 O O . ALA A 1 89 ? 11.814 2.570 -13.063 1.00 90.00 89 ALA A O 1
ATOM 662 N N . MET A 1 90 ? 11.150 4.635 -13.632 1.00 91.25 90 MET A N 1
ATOM 663 C CA . MET A 1 90 ? 9.913 4.213 -14.294 1.00 91.25 90 MET A CA 1
ATOM 664 C C . MET A 1 90 ? 10.185 3.317 -15.508 1.00 91.25 90 MET A C 1
ATOM 666 O O . MET A 1 90 ? 9.559 2.271 -15.659 1.00 91.25 90 MET A O 1
ATOM 670 N N . ALA A 1 91 ? 11.123 3.716 -16.374 1.00 90.44 91 ALA A N 1
ATOM 671 C CA . ALA A 1 91 ? 11.490 2.941 -17.557 1.00 90.44 91 ALA A CA 1
ATOM 672 C C . ALA A 1 91 ? 12.106 1.583 -17.186 1.00 90.44 91 ALA A C 1
ATOM 674 O O . ALA A 1 91 ? 11.788 0.577 -17.823 1.00 90.44 91 ALA A O 1
ATOM 675 N N . ASP A 1 92 ? 12.937 1.554 -16.143 1.00 91.50 92 ASP A N 1
ATOM 676 C CA . ASP A 1 92 ? 13.561 0.334 -15.635 1.00 91.50 92 ASP A CA 1
ATOM 677 C C . ASP A 1 92 ? 12.496 -0.626 -15.073 1.00 91.50 92 ASP A C 1
ATOM 679 O O . ASP A 1 92 ? 12.452 -1.790 -15.466 1.00 91.50 92 ASP A O 1
ATOM 683 N N . LEU A 1 93 ? 11.546 -0.130 -14.269 1.00 91.06 93 LEU A N 1
ATOM 684 C CA . LEU A 1 93 ? 10.453 -0.950 -13.731 1.00 91.06 93 LEU A CA 1
ATOM 685 C C . LEU A 1 93 ? 9.535 -1.515 -14.832 1.00 91.06 93 LEU A C 1
ATOM 687 O O . LEU A 1 93 ? 9.132 -2.677 -14.781 1.00 91.06 93 LEU A O 1
ATOM 691 N N . VAL A 1 94 ? 9.244 -0.734 -15.878 1.00 91.38 94 VAL A N 1
ATOM 692 C CA . VAL A 1 94 ? 8.502 -1.228 -17.054 1.00 91.38 94 VAL A CA 1
ATOM 693 C C . VAL A 1 94 ? 9.283 -2.319 -17.784 1.00 91.38 94 VAL A C 1
ATOM 695 O O . VAL A 1 94 ? 8.698 -3.309 -18.232 1.00 91.38 94 VAL A O 1
ATOM 698 N N . ALA A 1 95 ? 10.602 -2.167 -17.926 1.00 90.69 95 ALA A N 1
ATOM 699 C CA . ALA A 1 95 ? 11.437 -3.203 -18.521 1.00 90.69 95 ALA A CA 1
ATOM 700 C C . ALA A 1 95 ? 11.386 -4.498 -17.695 1.00 90.69 95 ALA A C 1
ATOM 702 O O . ALA A 1 95 ? 11.323 -5.583 -18.273 1.00 90.69 95 ALA A O 1
ATOM 703 N N . ASP A 1 96 ? 11.343 -4.396 -16.369 1.00 89.19 96 ASP A N 1
ATOM 704 C CA . ASP A 1 96 ? 11.250 -5.537 -15.455 1.00 89.19 96 ASP A CA 1
ATOM 705 C C . ASP A 1 96 ? 9.930 -6.295 -15.610 1.00 89.19 96 ASP A C 1
ATOM 707 O O . ASP A 1 96 ? 9.948 -7.519 -15.771 1.00 89.19 96 ASP A O 1
ATOM 711 N N . TYR A 1 97 ? 8.803 -5.584 -15.693 1.00 90.44 97 TYR A N 1
ATOM 712 C CA . TYR A 1 97 ? 7.498 -6.192 -15.977 1.00 90.44 97 TYR A CA 1
ATOM 713 C C . TYR A 1 97 ? 7.487 -6.903 -17.338 1.00 90.44 97 TYR A C 1
ATOM 715 O O . TYR A 1 97 ? 7.110 -8.077 -17.438 1.00 90.44 97 TYR A O 1
ATOM 723 N N . ASN A 1 98 ? 8.007 -6.245 -18.377 1.00 89.06 98 ASN A N 1
ATOM 724 C CA . ASN A 1 98 ? 8.077 -6.809 -19.726 1.00 89.06 98 ASN A CA 1
ATOM 725 C C . ASN A 1 98 ? 8.959 -8.063 -19.803 1.00 89.06 98 ASN A C 1
ATOM 727 O O . ASN A 1 98 ? 8.624 -9.010 -20.519 1.00 89.06 98 ASN A O 1
ATOM 731 N N . ARG A 1 99 ? 10.075 -8.116 -19.058 1.00 88.25 99 ARG A N 1
ATOM 732 C CA . ARG A 1 99 ? 10.950 -9.305 -18.992 1.00 88.25 99 ARG A CA 1
ATOM 733 C C . ARG A 1 99 ? 10.218 -10.546 -18.485 1.00 88.25 99 ARG A C 1
ATOM 735 O O . ARG A 1 99 ? 10.626 -11.661 -18.803 1.00 88.25 99 ARG A O 1
ATOM 742 N N . MET A 1 100 ? 9.135 -10.356 -17.742 1.00 81.62 100 MET A N 1
ATOM 743 C CA . MET A 1 100 ? 8.302 -11.423 -17.194 1.00 81.62 100 MET A CA 1
ATOM 744 C C . MET A 1 100 ? 7.052 -11.698 -18.035 1.00 81.62 100 MET A C 1
ATOM 746 O O . MET A 1 100 ? 6.211 -12.506 -17.649 1.00 81.62 100 MET A O 1
ATOM 750 N N . GLY A 1 101 ? 6.951 -11.067 -19.210 1.00 81.12 101 GLY A N 1
ATOM 751 C CA . GLY A 1 101 ? 5.815 -11.210 -20.116 1.00 81.12 101 GLY A CA 1
ATOM 752 C C . GLY A 1 101 ? 4.546 -10.536 -19.602 1.00 81.12 101 GLY A C 1
ATOM 753 O O . GLY A 1 101 ? 3.453 -10.925 -20.010 1.00 81.12 101 GLY A O 1
ATOM 754 N N . LEU A 1 102 ? 4.683 -9.569 -18.692 1.00 81.75 102 LEU A N 1
ATOM 755 C CA . LEU A 1 102 ? 3.571 -8.807 -18.143 1.00 81.75 102 LEU A CA 1
ATOM 756 C C . LEU A 1 102 ? 3.467 -7.477 -18.875 1.00 81.75 102 LEU A C 1
ATOM 758 O O . LEU A 1 102 ? 4.428 -6.714 -18.942 1.00 81.75 102 LEU A O 1
ATOM 762 N N . GLU A 1 103 ? 2.280 -7.213 -19.406 1.00 80.50 103 GLU A N 1
ATOM 763 C CA . GLU A 1 103 ? 1.935 -5.949 -20.038 1.00 80.50 103 GLU A CA 1
ATOM 764 C C . GLU A 1 103 ? 0.992 -5.190 -19.106 1.00 80.50 103 GLU A C 1
ATOM 766 O O . GLU A 1 103 ? -0.021 -5.729 -18.654 1.00 80.50 103 GLU A O 1
ATOM 771 N N . LEU A 1 104 ? 1.329 -3.939 -18.799 1.00 80.19 104 LEU A N 1
ATOM 772 C CA . LEU A 1 104 ? 0.426 -3.057 -18.074 1.00 80.19 104 LEU A CA 1
ATOM 773 C C . LEU A 1 104 ? -0.680 -2.612 -19.027 1.00 80.19 104 LEU A C 1
ATOM 775 O O . LEU A 1 104 ? -0.437 -1.858 -19.964 1.00 80.19 104 LEU A O 1
ATOM 779 N N . THR A 1 105 ? -1.893 -3.100 -18.794 1.00 74.62 105 THR A N 1
ATOM 780 C CA . THR A 1 105 ? -3.058 -2.807 -19.642 1.00 74.62 105 THR A CA 1
ATOM 781 C C . THR A 1 105 ? -3.979 -1.732 -19.062 1.00 74.62 105 THR A C 1
ATOM 783 O O . THR A 1 105 ? -5.013 -1.443 -19.658 1.00 74.62 105 THR A O 1
ATOM 786 N N . GLY A 1 106 ? -3.666 -1.208 -17.874 1.00 72.38 106 GLY A N 1
ATOM 787 C CA . GLY A 1 106 ? -4.454 -0.184 -17.186 1.00 72.38 106 GLY A CA 1
ATOM 788 C C . GLY A 1 106 ? -3.870 1.219 -17.339 1.00 72.38 106 GLY A C 1
ATOM 789 O O . GLY A 1 106 ? -2.742 1.380 -17.795 1.00 72.38 106 GLY A O 1
ATOM 790 N N . ASP A 1 107 ? -4.633 2.217 -16.896 1.00 80.81 107 ASP A N 1
ATOM 791 C CA . ASP A 1 107 ? -4.207 3.625 -16.865 1.00 80.81 107 ASP A CA 1
ATOM 792 C C . ASP A 1 107 ? -3.259 3.942 -15.686 1.00 80.81 107 ASP A C 1
ATOM 794 O O . ASP A 1 107 ? -2.783 5.068 -15.546 1.00 80.81 107 ASP A O 1
ATOM 798 N N . GLU A 1 108 ? -2.977 2.950 -14.838 1.00 86.06 108 GLU A N 1
ATOM 799 C CA . GLU A 1 108 ? -2.113 3.088 -13.665 1.00 86.06 108 GLU A CA 1
ATOM 800 C C . GLU A 1 108 ? -0.625 3.020 -14.033 1.00 86.06 108 GLU A C 1
ATOM 802 O O . GLU A 1 108 ? -0.197 2.226 -14.877 1.00 86.06 108 GLU A O 1
ATOM 807 N N . LEU A 1 109 ? 0.188 3.826 -13.347 1.00 90.62 109 LEU A N 1
ATOM 808 C CA . LEU A 1 109 ? 1.643 3.811 -13.511 1.00 90.62 109 LEU A CA 1
ATOM 809 C C . LEU A 1 109 ? 2.259 2.544 -12.889 1.00 90.62 109 LEU A C 1
ATOM 811 O O . LEU A 1 109 ? 1.723 1.996 -11.922 1.00 90.62 109 LEU A O 1
ATOM 815 N N . PRO A 1 110 ? 3.417 2.078 -13.395 1.00 91.00 110 PRO A N 1
ATOM 816 C CA . PRO A 1 110 ? 4.056 0.855 -12.908 1.00 91.00 110 PRO A CA 1
ATOM 817 C C . PRO A 1 110 ? 4.467 0.933 -11.430 1.00 91.00 110 PRO A C 1
ATOM 819 O O . PRO A 1 110 ? 4.565 -0.109 -10.784 1.00 91.00 110 PRO A O 1
ATOM 822 N N . ASP A 1 111 ? 4.717 2.136 -10.902 1.00 94.31 111 ASP A N 1
ATOM 823 C CA . ASP A 1 111 ? 5.179 2.387 -9.533 1.00 94.31 111 ASP A CA 1
ATOM 824 C C . ASP A 1 111 ? 4.040 2.571 -8.518 1.00 94.31 111 ASP A C 1
ATOM 826 O O . ASP A 1 111 ? 4.296 2.858 -7.346 1.00 94.31 111 ASP A O 1
ATOM 830 N N . TYR A 1 112 ? 2.789 2.387 -8.945 1.00 95.75 112 TYR A N 1
ATOM 831 C CA . TYR A 1 112 ? 1.641 2.321 -8.053 1.00 95.75 112 TYR A CA 1
ATOM 832 C C . TYR A 1 112 ? 1.743 1.074 -7.157 1.00 95.75 112 TYR A C 1
ATOM 834 O O . TYR A 1 112 ? 1.832 -0.055 -7.645 1.00 95.75 112 TYR A O 1
ATOM 842 N N . ILE A 1 113 ? 1.735 1.258 -5.832 1.00 97.44 113 ILE A N 1
ATOM 843 C CA . ILE A 1 113 ? 1.996 0.191 -4.849 1.00 97.44 113 ILE A CA 1
ATOM 844 C C . ILE A 1 113 ? 1.110 -1.051 -5.067 1.00 97.44 113 ILE A C 1
ATOM 846 O O . ILE A 1 113 ? 1.656 -2.155 -5.062 1.00 97.44 113 ILE A O 1
ATOM 850 N N . PRO A 1 114 ? -0.214 -0.949 -5.296 1.00 96.62 114 PRO A N 1
ATOM 851 C CA . PRO A 1 114 ? -1.048 -2.118 -5.579 1.00 96.62 114 PRO A CA 1
ATOM 852 C C . PRO A 1 114 ? -0.618 -2.895 -6.826 1.00 96.62 114 PRO A C 1
ATOM 854 O O . PRO A 1 114 ? -0.585 -4.124 -6.785 1.00 96.62 114 PRO A O 1
ATOM 857 N N . VAL A 1 115 ? -0.222 -2.203 -7.899 1.00 94.56 115 VAL A N 1
ATOM 858 C CA . VAL A 1 115 ? 0.305 -2.836 -9.121 1.00 94.56 115 VAL A CA 1
ATOM 859 C C . VAL A 1 115 ? 1.615 -3.561 -8.819 1.00 94.56 115 VAL A C 1
ATOM 861 O O . VAL A 1 115 ? 1.769 -4.726 -9.183 1.00 94.56 115 VAL A O 1
ATOM 864 N N . PHE A 1 116 ? 2.522 -2.926 -8.075 1.00 95.62 116 PHE A N 1
ATOM 865 C CA . PHE A 1 116 ? 3.781 -3.546 -7.660 1.00 95.62 116 PHE A CA 1
ATOM 866 C C . PHE A 1 116 ? 3.565 -4.782 -6.766 1.00 95.62 116 PHE A C 1
ATOM 868 O O . PHE A 1 116 ? 4.230 -5.806 -6.927 1.00 95.62 116 PHE A O 1
ATOM 875 N N . LEU A 1 117 ? 2.606 -4.735 -5.838 1.00 96.75 117 LEU A N 1
ATOM 876 C CA . LEU A 1 117 ? 2.262 -5.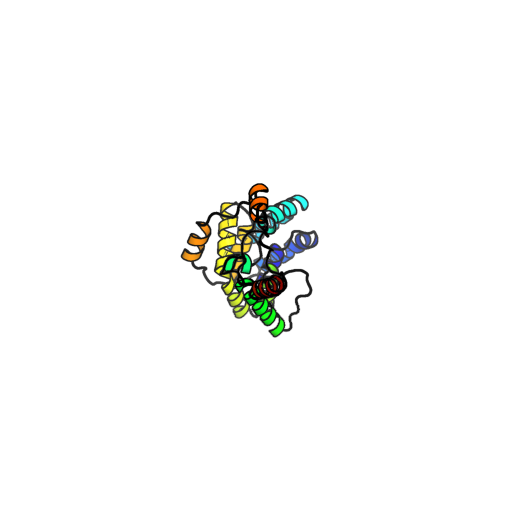876 -4.983 1.00 96.75 117 LEU A CA 1
ATOM 877 C C . LEU A 1 117 ? 1.591 -7.009 -5.766 1.00 96.75 117 LEU A C 1
ATOM 879 O O . LEU A 1 117 ? 1.857 -8.184 -5.491 1.00 96.75 117 LEU A O 1
ATOM 883 N N . GLU A 1 118 ? 0.745 -6.688 -6.748 1.00 93.50 118 GLU A N 1
ATOM 884 C CA . GLU A 1 118 ? 0.194 -7.687 -7.663 1.00 93.50 118 GLU A CA 1
ATOM 885 C C . GLU A 1 118 ? 1.310 -8.338 -8.485 1.00 93.50 118 GLU A C 1
ATOM 887 O O . GLU A 1 118 ? 1.370 -9.568 -8.542 1.00 93.50 118 GLU A O 1
ATOM 892 N N . PHE A 1 119 ? 2.252 -7.556 -9.008 1.00 92.12 119 PHE A N 1
ATOM 893 C CA . PHE A 1 119 ? 3.449 -8.058 -9.676 1.00 92.12 119 PHE A CA 1
ATOM 894 C C . PHE A 1 119 ? 4.272 -8.993 -8.773 1.00 92.12 119 PHE A C 1
ATOM 896 O O . PHE A 1 119 ? 4.549 -10.140 -9.139 1.00 92.12 119 PHE A O 1
ATOM 903 N N . ALA A 1 120 ? 4.586 -8.578 -7.543 1.00 94.06 120 ALA A N 1
ATOM 904 C CA . ALA A 1 120 ? 5.282 -9.425 -6.574 1.00 94.06 120 ALA A CA 1
ATOM 905 C C . ALA A 1 120 ? 4.496 -10.718 -6.284 1.00 94.06 120 ALA A C 1
ATOM 907 O O . ALA A 1 120 ? 5.077 -11.789 -6.102 1.00 94.06 120 ALA A O 1
ATOM 908 N N . SER A 1 121 ? 3.160 -10.669 -6.304 1.00 94.50 121 SER A N 1
ATOM 909 C CA . SER A 1 121 ? 2.309 -11.839 -6.076 1.00 94.50 121 SER A CA 1
ATOM 910 C C . SER A 1 121 ? 2.439 -12.929 -7.146 1.00 94.50 121 SER A C 1
ATOM 912 O O . SER A 1 121 ? 2.128 -14.087 -6.848 1.00 94.50 121 SER A O 1
ATOM 914 N N . LEU A 1 122 ? 2.928 -12.603 -8.344 1.00 93.12 122 LEU A N 1
ATOM 915 C CA . LEU A 1 122 ? 3.133 -13.557 -9.439 1.00 93.12 122 LEU A CA 1
ATOM 916 C C . LEU A 1 122 ? 4.395 -14.413 -9.255 1.00 93.12 122 LEU A C 1
ATOM 918 O O . LEU A 1 122 ? 4.545 -15.440 -9.916 1.00 93.12 122 LEU A O 1
ATOM 922 N N . HIS A 1 123 ? 5.253 -14.047 -8.303 1.00 91.12 123 HIS A N 1
ATOM 923 C CA . HIS A 1 123 ? 6.500 -14.740 -8.010 1.00 91.12 123 HIS A CA 1
ATOM 924 C C . HIS A 1 123 ? 6.349 -15.829 -6.943 1.00 91.12 123 HIS A C 1
ATOM 926 O O . HIS A 1 123 ? 5.377 -15.892 -6.166 1.00 91.12 123 HIS A O 1
ATOM 932 N N . GLY A 1 124 ? 7.369 -16.693 -6.887 1.00 92.50 124 GLY A N 1
ATOM 933 C CA . GLY A 1 124 ? 7.578 -17.609 -5.771 1.00 92.50 124 GLY A CA 1
ATOM 934 C C . GLY A 1 124 ? 7.769 -16.844 -4.459 1.00 92.50 124 GLY A C 1
ATOM 935 O O . GLY A 1 124 ? 8.162 -15.683 -4.459 1.00 92.50 124 GLY A O 1
ATOM 936 N N . GLU A 1 125 ? 7.486 -17.487 -3.323 1.00 93.25 125 GLU A N 1
ATOM 937 C CA . GLU A 1 125 ? 7.448 -16.800 -2.023 1.00 93.25 125 GLU A CA 1
ATOM 938 C C . GLU A 1 125 ? 8.741 -16.035 -1.700 1.00 93.25 125 GLU A C 1
ATOM 940 O O . GLU A 1 125 ? 8.672 -14.873 -1.319 1.00 93.25 125 GLU A O 1
ATOM 945 N N . ALA A 1 126 ? 9.913 -16.648 -1.885 1.00 94.44 126 ALA A N 1
ATOM 946 C CA . ALA A 1 126 ? 11.189 -16.009 -1.558 1.00 94.44 126 ALA A CA 1
ATOM 947 C C . ALA A 1 126 ? 11.453 -14.738 -2.386 1.00 94.44 126 ALA A C 1
ATOM 949 O O . ALA A 1 126 ? 11.874 -13.722 -1.841 1.00 94.44 126 ALA A O 1
ATOM 950 N N . GLU A 1 127 ? 11.174 -14.788 -3.687 1.00 94.25 127 GLU A N 1
ATOM 951 C CA . GLU A 1 127 ? 11.367 -13.661 -4.602 1.00 94.25 127 GLU A CA 1
ATOM 952 C C . GLU A 1 127 ? 10.331 -12.561 -4.365 1.00 94.25 127 GLU A C 1
ATOM 954 O O . GLU A 1 127 ? 10.686 -11.392 -4.277 1.00 94.25 127 GLU A O 1
ATOM 959 N N . ALA A 1 128 ? 9.069 -12.928 -4.133 1.00 94.81 128 ALA A N 1
ATOM 960 C CA . ALA A 1 128 ? 8.026 -11.972 -3.779 1.00 94.81 128 ALA A CA 1
ATOM 961 C C . ALA A 1 128 ? 8.362 -11.211 -2.486 1.00 94.81 128 ALA A C 1
ATOM 963 O O . ALA A 1 128 ? 8.167 -10.001 -2.409 1.00 94.81 128 ALA A O 1
ATOM 964 N N . ARG A 1 129 ? 8.894 -11.906 -1.470 1.00 96.38 129 ARG A N 1
ATOM 965 C CA . ARG A 1 129 ? 9.373 -11.273 -0.232 1.00 96.38 129 ARG A CA 1
ATOM 966 C C . ARG A 1 129 ? 10.544 -10.332 -0.498 1.00 96.38 129 ARG A C 1
ATOM 968 O O . ARG A 1 129 ? 10.544 -9.232 0.037 1.00 96.38 129 ARG A O 1
ATOM 975 N N . ALA A 1 130 ? 11.503 -10.738 -1.332 1.00 95.69 130 ALA A N 1
ATOM 976 C CA . ALA A 1 130 ? 12.634 -9.892 -1.704 1.00 95.69 130 ALA A CA 1
ATOM 977 C C . ALA A 1 130 ? 12.171 -8.601 -2.403 1.00 95.69 130 ALA A C 1
ATOM 979 O O . ALA A 1 130 ? 12.540 -7.525 -1.947 1.00 95.69 130 ALA A O 1
ATOM 980 N N . LEU A 1 131 ? 11.288 -8.708 -3.405 1.00 95.00 131 LEU A N 1
ATOM 981 C CA . LEU A 1 131 ? 10.702 -7.567 -4.124 1.00 95.00 131 LEU A CA 1
ATOM 982 C C . LEU A 1 131 ? 9.947 -6.616 -3.186 1.00 95.00 131 LEU A C 1
ATOM 984 O O . LEU A 1 131 ? 10.176 -5.414 -3.198 1.00 95.00 131 LEU A O 1
ATOM 988 N N . ILE A 1 132 ? 9.075 -7.139 -2.316 1.00 97.06 132 ILE A N 1
ATOM 989 C CA . ILE A 1 132 ? 8.375 -6.310 -1.316 1.00 97.06 132 ILE A CA 1
ATOM 990 C C . ILE A 1 132 ? 9.379 -5.694 -0.333 1.00 97.06 132 ILE A C 1
ATOM 992 O O . ILE A 1 132 ? 9.212 -4.563 0.116 1.00 97.06 132 ILE A O 1
ATOM 996 N N . GLY A 1 133 ? 10.447 -6.422 -0.018 1.00 97.00 133 GLY A N 1
ATOM 997 C CA . GLY A 1 133 ? 11.563 -5.920 0.761 1.00 97.00 133 GLY A CA 1
ATOM 998 C C . GLY A 1 133 ? 12.221 -4.704 0.116 1.00 97.00 133 GLY A C 1
ATOM 999 O O . GLY A 1 133 ? 12.598 -3.801 0.846 1.00 97.00 133 GLY A O 1
ATOM 1000 N N . GLU A 1 134 ? 12.342 -4.602 -1.206 1.00 95.12 134 GLU A N 1
ATOM 1001 C CA . GLU A 1 134 ? 12.970 -3.442 -1.867 1.00 95.12 134 GLU A CA 1
ATOM 1002 C C . GLU A 1 134 ? 12.258 -2.120 -1.554 1.00 95.12 134 GLU A C 1
ATOM 1004 O O . GLU A 1 134 ? 12.912 -1.089 -1.441 1.00 95.12 134 GLU A O 1
ATOM 1009 N N . ILE A 1 135 ? 10.949 -2.160 -1.292 1.00 95.62 135 ILE A N 1
ATOM 1010 C CA . ILE A 1 135 ? 10.134 -0.975 -0.989 1.00 95.62 135 ILE A CA 1
ATOM 1011 C C . ILE A 1 135 ? 9.920 -0.732 0.517 1.00 95.62 135 ILE A C 1
ATOM 1013 O O . ILE A 1 135 ? 9.072 0.083 0.889 1.00 95.62 135 ILE A O 1
ATOM 1017 N N . ALA A 1 136 ? 10.659 -1.422 1.398 1.00 96.44 136 ALA A N 1
ATOM 1018 C CA . ALA A 1 136 ? 10.401 -1.396 2.842 1.00 96.44 136 ALA A CA 1
ATOM 1019 C C . ALA A 1 136 ? 10.450 0.015 3.454 1.00 96.44 136 ALA A C 1
ATOM 1021 O O . ALA A 1 136 ? 9.595 0.326 4.277 1.00 96.44 136 ALA A O 1
ATOM 1022 N N . GLU A 1 137 ? 11.378 0.892 3.048 1.00 95.56 137 GLU A N 1
ATOM 1023 C CA . GLU A 1 137 ? 11.446 2.270 3.565 1.00 95.56 137 GLU A CA 1
ATOM 1024 C C . GLU A 1 137 ? 10.182 3.061 3.243 1.00 95.56 137 GLU A C 1
ATOM 1026 O O . GLU A 1 137 ? 9.655 3.749 4.114 1.00 95.56 137 GLU A O 1
ATOM 1031 N N . VAL A 1 138 ? 9.674 2.950 2.012 1.00 96.19 138 VAL A N 1
ATOM 1032 C CA . VAL A 1 138 ? 8.460 3.660 1.587 1.00 96.19 138 VAL A CA 1
ATOM 1033 C C . VAL A 1 138 ? 7.246 3.119 2.337 1.00 96.19 138 VAL A C 1
ATOM 1035 O O . VAL A 1 138 ? 6.462 3.892 2.881 1.00 96.19 138 VAL A O 1
ATOM 1038 N N . VAL A 1 139 ? 7.115 1.793 2.429 1.00 97.88 139 VAL A N 1
ATOM 1039 C CA . VAL A 1 139 ? 6.010 1.134 3.141 1.00 97.88 139 VAL A CA 1
ATOM 1040 C C . VAL A 1 139 ? 6.009 1.500 4.628 1.00 97.88 139 VAL A C 1
ATOM 1042 O O . VAL A 1 139 ? 4.961 1.860 5.165 1.00 97.88 139 VAL A O 1
ATOM 1045 N N . ALA A 1 140 ? 7.168 1.459 5.286 1.00 97.25 140 ALA A N 1
ATOM 1046 C CA . ALA A 1 140 ? 7.303 1.810 6.696 1.00 97.25 140 ALA A CA 1
ATOM 1047 C C . ALA A 1 140 ? 7.047 3.305 6.944 1.00 97.25 140 ALA A C 1
ATOM 1049 O O . ALA A 1 140 ? 6.351 3.658 7.896 1.00 97.25 140 ALA A O 1
ATOM 1050 N N . LEU A 1 141 ? 7.535 4.189 6.066 1.00 96.75 141 LEU A N 1
ATOM 1051 C CA . LEU A 1 141 ? 7.264 5.627 6.134 1.00 96.75 141 LEU A CA 1
ATOM 1052 C C . LEU A 1 141 ? 5.760 5.925 6.041 1.00 96.75 141 LEU A C 1
ATOM 1054 O O . LEU A 1 141 ? 5.234 6.706 6.836 1.00 96.75 141 LEU A O 1
ATOM 1058 N N . LEU A 1 142 ? 5.060 5.285 5.100 1.00 97.56 142 LEU A N 1
ATOM 1059 C CA . LEU A 1 142 ? 3.608 5.410 4.953 1.00 97.56 142 LEU A CA 1
ATOM 1060 C C . LEU A 1 142 ? 2.873 4.865 6.183 1.00 97.56 142 LEU A C 1
ATOM 1062 O O . LEU A 1 142 ? 1.965 5.527 6.686 1.00 97.56 142 LEU A O 1
ATOM 1066 N N . ALA A 1 143 ? 3.294 3.712 6.714 1.00 98.00 143 ALA A N 1
ATOM 1067 C CA . ALA A 1 143 ? 2.722 3.146 7.933 1.00 98.00 143 ALA A CA 1
ATOM 1068 C C . ALA A 1 143 ? 2.830 4.120 9.120 1.00 98.00 143 ALA A C 1
ATOM 1070 O O . ALA A 1 143 ? 1.821 4.415 9.754 1.00 98.00 143 ALA A O 1
ATOM 1071 N N . GLU A 1 144 ? 4.012 4.689 9.372 1.00 97.38 144 GLU A N 1
ATOM 1072 C CA . GLU A 1 144 ? 4.244 5.663 10.451 1.00 97.38 144 GLU A CA 1
ATOM 1073 C C . GLU A 1 144 ? 3.371 6.920 10.301 1.00 97.38 144 GLU A C 1
ATOM 1075 O O . GLU A 1 144 ? 2.769 7.397 11.269 1.00 97.38 144 GLU A O 1
ATOM 1080 N N . ARG A 1 145 ? 3.255 7.466 9.082 1.00 96.31 145 ARG A N 1
ATOM 1081 C CA . ARG A 1 145 ? 2.394 8.632 8.810 1.00 96.31 145 ARG A CA 1
ATOM 1082 C C . ARG A 1 145 ? 0.919 8.317 9.052 1.00 96.31 145 ARG A C 1
ATOM 1084 O O . ARG A 1 145 ? 0.206 9.130 9.644 1.00 96.31 145 ARG A O 1
ATOM 1091 N N . LEU A 1 146 ? 0.458 7.142 8.631 1.00 97.81 146 LEU A N 1
ATOM 1092 C CA . LEU A 1 146 ? -0.920 6.694 8.839 1.00 97.81 146 LEU A CA 1
ATOM 1093 C C . LEU A 1 146 ? -1.216 6.429 10.322 1.00 97.81 146 LEU A C 1
ATOM 1095 O O . LEU A 1 146 ? -2.283 6.816 10.799 1.00 97.81 146 LEU A O 1
ATOM 1099 N N . GLU A 1 147 ? -0.270 5.856 11.072 1.00 97.38 147 GLU A N 1
ATOM 1100 C CA . GLU A 1 147 ? -0.386 5.633 12.520 1.00 97.38 147 GLU A CA 1
ATOM 1101 C C . GLU A 1 147 ? -0.502 6.953 13.285 1.00 97.38 147 GLU A C 1
ATOM 1103 O O . GLU A 1 147 ? -1.405 7.106 14.109 1.00 97.38 147 GLU A O 1
ATOM 1108 N N . LYS A 1 148 ? 0.334 7.951 12.962 1.00 95.81 148 LYS A N 1
ATOM 1109 C CA . LYS A 1 148 ? 0.246 9.301 13.553 1.00 95.81 148 LYS A CA 1
ATOM 1110 C C . LYS A 1 1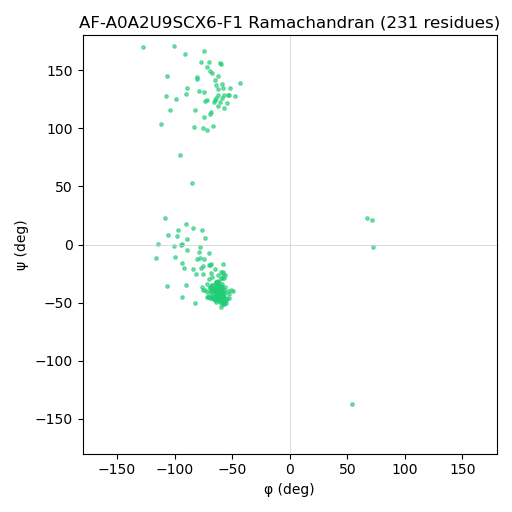48 ? -1.108 9.971 13.307 1.00 95.81 148 LYS A C 1
ATOM 1112 O O . LYS A 1 148 ? -1.542 10.786 14.118 1.00 95.81 148 LYS A O 1
ATOM 1117 N N . ARG A 1 149 ? -1.777 9.627 12.203 1.00 95.31 149 ARG A N 1
ATOM 1118 C CA . ARG A 1 149 ? -3.113 10.122 11.830 1.00 95.31 149 ARG A CA 1
ATOM 1119 C C . ARG A 1 149 ? -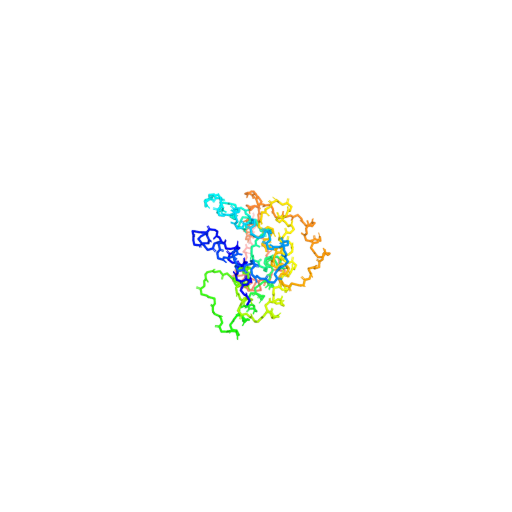4.254 9.264 12.386 1.00 95.31 149 ARG A C 1
ATOM 1121 O O . ARG A 1 149 ? -5.411 9.629 12.209 1.00 95.31 149 ARG A O 1
ATOM 1128 N N . GLY A 1 150 ? -3.952 8.138 13.036 1.00 96.88 150 GLY A N 1
ATOM 1129 C CA . GLY A 1 150 ? -4.953 7.186 13.518 1.00 96.88 150 GLY A CA 1
ATOM 1130 C C . GLY A 1 150 ? -5.716 6.474 12.397 1.00 96.88 150 GLY A C 1
ATOM 1131 O O . GLY A 1 150 ? -6.834 6.017 12.623 1.00 96.88 150 GLY A O 1
ATOM 1132 N N . SER A 1 151 ? -5.148 6.397 11.189 1.00 97.94 151 SER A N 1
ATOM 1133 C CA . SER A 1 151 ? -5.802 5.759 10.046 1.00 97.94 151 SER A CA 1
ATOM 1134 C C . SER A 1 151 ? -5.687 4.232 10.126 1.00 97.94 151 SER A C 1
ATOM 1136 O O . SER A 1 151 ? -4.581 3.713 10.300 1.00 97.9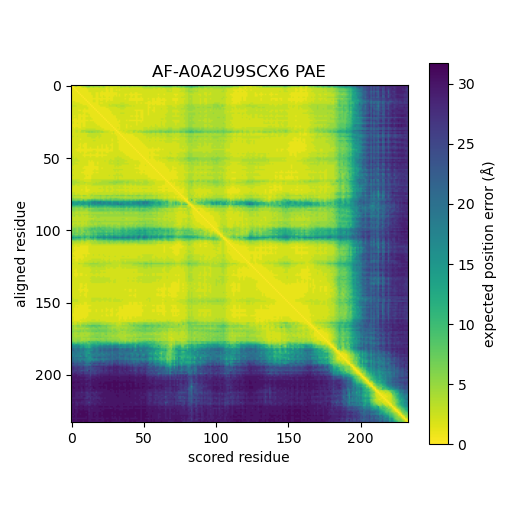4 151 SER A O 1
ATOM 1138 N N . PRO A 1 152 ? -6.786 3.479 9.927 1.00 97.56 152 PRO A N 1
ATOM 1139 C CA . PRO A 1 152 ? -6.752 2.019 9.974 1.00 97.56 152 PRO A CA 1
ATOM 1140 C C . PRO A 1 152 ? -5.969 1.409 8.798 1.00 97.56 152 PRO A C 1
ATOM 1142 O O . PRO A 1 152 ? -5.515 0.269 8.901 1.00 97.56 152 PRO A O 1
ATOM 1145 N N . TYR A 1 153 ? -5.721 2.172 7.722 1.00 98.44 153 TYR A N 1
ATOM 1146 C CA . TYR A 1 153 ? -4.847 1.759 6.616 1.00 98.44 153 TYR A CA 1
ATOM 1147 C C . TYR A 1 153 ? -3.419 1.435 7.073 1.00 98.44 153 TYR A C 1
ATOM 1149 O O . TYR A 1 153 ? -2.749 0.627 6.431 1.00 98.44 153 TYR A O 1
ATOM 1157 N N . ALA A 1 154 ? -2.964 1.986 8.205 1.00 98.50 154 ALA A N 1
ATOM 1158 C CA . ALA A 1 154 ? -1.678 1.633 8.802 1.00 98.50 154 ALA A CA 1
ATOM 1159 C C . ALA A 1 154 ? -1.494 0.114 8.961 1.00 98.50 154 ALA A C 1
ATOM 1161 O O . ALA A 1 154 ? -0.417 -0.411 8.686 1.00 98.50 154 ALA A O 1
ATOM 1162 N N . ALA A 1 155 ? -2.553 -0.610 9.344 1.00 98.38 155 ALA A N 1
ATOM 1163 C CA . ALA A 1 155 ? -2.493 -2.057 9.528 1.00 98.38 155 ALA A CA 1
ATOM 1164 C C . ALA A 1 155 ? -2.168 -2.805 8.224 1.00 98.38 155 ALA A C 1
ATOM 1166 O O . ALA A 1 155 ? -1.443 -3.799 8.252 1.00 98.38 155 ALA A O 1
ATOM 1167 N N . VAL A 1 156 ? -2.660 -2.310 7.084 1.00 98.56 156 VAL A N 1
ATOM 1168 C CA . VAL A 1 156 ? -2.379 -2.887 5.763 1.00 98.56 156 VAL A CA 1
ATOM 1169 C C . VAL A 1 156 ? -0.904 -2.695 5.411 1.00 98.56 156 VAL A C 1
ATOM 1171 O O . VAL A 1 156 ? -0.239 -3.661 5.045 1.00 98.56 156 VAL A O 1
ATOM 1174 N N . PHE A 1 157 ? -0.355 -1.492 5.607 1.00 98.50 157 PHE A N 1
ATOM 1175 C CA . PHE A 1 157 ? 1.064 -1.220 5.345 1.00 98.50 157 PHE A CA 1
ATOM 1176 C C . PHE A 1 157 ? 2.000 -2.001 6.271 1.00 98.50 157 PHE A C 1
ATOM 1178 O O . PHE A 1 157 ? 2.984 -2.563 5.795 1.00 98.50 157 PHE A O 1
ATOM 1185 N N . ARG A 1 158 ? 1.674 -2.133 7.563 1.00 98.00 158 ARG A N 1
ATOM 1186 C CA . ARG A 1 158 ? 2.447 -2.987 8.483 1.00 98.00 158 ARG A CA 1
ATOM 1187 C C . ARG A 1 158 ? 2.434 -4.452 8.054 1.00 98.00 158 ARG A C 1
ATOM 1189 O O . ARG A 1 158 ? 3.467 -5.110 8.110 1.00 98.00 158 ARG A O 1
ATOM 1196 N N . ALA A 1 159 ? 1.304 -4.955 7.558 1.00 98.25 159 ALA A N 1
ATOM 1197 C CA . ALA A 1 159 ? 1.244 -6.305 7.010 1.00 98.25 159 ALA A CA 1
ATOM 1198 C C . ALA A 1 159 ? 2.108 -6.463 5.745 1.00 98.25 159 ALA A C 1
ATOM 1200 O O . ALA A 1 159 ? 2.752 -7.500 5.591 1.00 98.25 159 ALA A O 1
ATOM 1201 N N . VAL A 1 160 ? 2.165 -5.453 4.866 1.00 98.31 160 VAL A N 1
ATOM 1202 C CA . VAL A 1 160 ? 3.067 -5.446 3.696 1.00 98.31 160 VAL A CA 1
ATOM 1203 C C . VAL A 1 160 ? 4.535 -5.455 4.140 1.00 98.31 160 VAL A C 1
ATOM 1205 O O . VAL A 1 160 ? 5.313 -6.269 3.643 1.00 98.31 160 VAL A O 1
ATOM 1208 N N . GLU A 1 161 ? 4.901 -4.616 5.111 1.00 97.12 161 GLU A N 1
ATOM 1209 C CA . GLU A 1 161 ? 6.251 -4.545 5.687 1.00 97.12 161 GLU A CA 1
ATOM 1210 C C . GLU A 1 161 ? 6.685 -5.908 6.253 1.00 97.12 161 GLU A C 1
ATOM 1212 O O . GLU A 1 161 ? 7.722 -6.458 5.867 1.00 97.12 161 GLU A O 1
ATOM 1217 N N . THR A 1 162 ? 5.845 -6.519 7.097 1.00 97.38 162 THR A N 1
ATOM 1218 C CA . THR A 1 162 ? 6.106 -7.851 7.657 1.00 97.38 162 THR A CA 1
ATOM 1219 C C . THR A 1 162 ? 6.200 -8.923 6.574 1.00 97.38 162 THR A C 1
ATOM 1221 O O . THR A 1 162 ? 7.006 -9.852 6.688 1.00 97.38 162 THR A O 1
ATOM 1224 N N . LEU A 1 163 ? 5.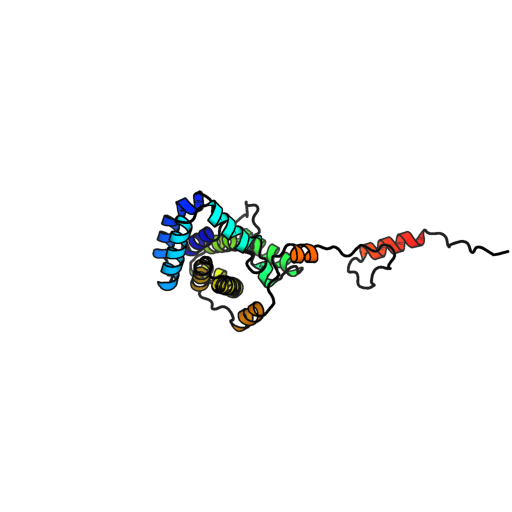388 -8.822 5.518 1.00 96.56 163 LEU A N 1
ATOM 1225 C CA . LEU A 1 163 ? 5.406 -9.780 4.420 1.00 96.56 163 LEU A CA 1
ATOM 1226 C C . LEU A 1 163 ? 6.751 -9.753 3.685 1.00 96.56 163 LEU A C 1
ATOM 1228 O O . LEU A 1 163 ? 7.312 -10.822 3.449 1.00 96.56 163 LEU A O 1
ATOM 1232 N N . GLY A 1 164 ? 7.293 -8.564 3.397 1.00 95.62 164 GLY A N 1
ATOM 1233 C CA . GLY A 1 164 ? 8.618 -8.396 2.786 1.00 95.62 164 GLY A CA 1
ATOM 1234 C C . GLY A 1 164 ? 9.762 -8.907 3.667 1.00 95.62 164 GLY A C 1
ATOM 1235 O O . GLY A 1 164 ? 10.750 -9.439 3.167 1.00 95.62 164 GLY A O 1
ATOM 1236 N N . GLY A 1 165 ? 9.621 -8.812 4.991 1.00 92.62 165 GLY A N 1
ATOM 1237 C CA . GLY A 1 165 ? 10.550 -9.408 5.959 1.00 92.62 165 GLY A CA 1
ATOM 1238 C C . GLY A 1 165 ? 11.910 -8.709 6.073 1.00 92.62 165 GLY A C 1
ATOM 1239 O O . GLY A 1 165 ? 12.721 -9.099 6.915 1.00 92.62 165 GLY A O 1
ATOM 1240 N N . ARG A 1 166 ? 12.162 -7.667 5.273 1.00 94.88 166 ARG A N 1
ATOM 1241 C CA . ARG A 1 166 ? 13.290 -6.751 5.452 1.00 94.88 166 ARG A CA 1
ATOM 1242 C C . ARG A 1 166 ? 12.860 -5.602 6.355 1.00 94.88 166 ARG A C 1
ATOM 1244 O O . ARG A 1 166 ? 11.846 -4.964 6.102 1.00 94.88 166 ARG A O 1
ATOM 1251 N N . GLN A 1 167 ? 13.654 -5.323 7.383 1.00 89.81 167 GLN A N 1
ATOM 1252 C CA . GLN A 1 167 ? 13.449 -4.137 8.207 1.00 89.81 167 GLN A CA 1
ATOM 1253 C C . GLN A 1 167 ? 13.909 -2.898 7.442 1.00 89.81 167 GLN A C 1
ATOM 1255 O O . GLN A 1 167 ? 15.006 -2.886 6.874 1.00 89.81 167 GLN A O 1
ATOM 1260 N N . ALA A 1 168 ? 13.059 -1.878 7.425 1.00 92.81 168 ALA A N 1
ATOM 1261 C CA . ALA A 1 168 ? 13.412 -0.584 6.878 1.00 92.81 168 ALA A CA 1
ATOM 1262 C C . ALA A 1 168 ? 14.458 0.111 7.761 1.00 92.81 168 ALA A C 1
ATOM 1264 O O . ALA A 1 168 ? 14.488 -0.083 8.982 1.00 92.81 168 ALA A O 1
ATOM 1265 N N . ASP A 1 169 ? 15.312 0.929 7.149 1.00 93.75 169 ASP A N 1
ATOM 1266 C CA . ASP A 1 169 ? 16.264 1.729 7.910 1.00 93.75 169 ASP A CA 1
ATOM 1267 C C . ASP A 1 169 ? 15.548 2.830 8.703 1.00 93.75 169 ASP A C 1
ATOM 1269 O O . ASP A 1 169 ? 14.995 3.789 8.156 1.00 93.75 169 ASP A O 1
ATOM 1273 N N . ARG A 1 170 ? 15.587 2.686 10.028 1.00 91.06 170 ARG A N 1
ATOM 1274 C CA . ARG A 1 170 ? 14.928 3.593 10.960 1.00 91.06 170 ARG A CA 1
ATOM 1275 C C . ARG A 1 170 ? 15.506 5.004 10.909 1.00 91.06 170 ARG A C 1
ATOM 1277 O O . ARG A 1 170 ? 14.740 5.948 11.064 1.00 91.06 170 ARG A O 1
ATOM 1284 N N . GLU A 1 171 ? 16.810 5.161 10.682 1.00 90.38 171 GLU A N 1
ATOM 1285 C CA . GLU A 1 171 ? 17.433 6.488 10.609 1.00 90.38 171 GLU A CA 1
ATOM 1286 C C . GLU A 1 171 ? 16.924 7.251 9.380 1.00 90.38 171 GLU A C 1
ATOM 1288 O O . GLU A 1 171 ? 16.476 8.394 9.494 1.00 90.38 171 GLU A O 1
ATOM 1293 N N . THR A 1 172 ? 16.878 6.575 8.228 1.00 89.12 172 THR A N 1
ATOM 1294 C CA . THR A 1 172 ? 16.284 7.107 6.995 1.00 89.12 172 THR A CA 1
ATOM 1295 C C . THR A 1 172 ? 14.814 7.498 7.188 1.00 89.12 172 THR A C 1
ATOM 1297 O O . THR A 1 172 ? 14.402 8.585 6.775 1.00 89.12 172 THR A O 1
ATOM 1300 N N . ILE A 1 173 ? 14.009 6.660 7.852 1.00 91.62 173 ILE A N 1
ATOM 1301 C CA . ILE A 1 173 ? 12.596 6.973 8.125 1.00 91.62 173 ILE A CA 1
ATOM 1302 C C . ILE A 1 173 ? 12.464 8.177 9.061 1.00 91.62 173 ILE A C 1
ATOM 1304 O O . ILE A 1 173 ? 11.677 9.081 8.787 1.00 91.62 173 ILE A O 1
ATOM 1308 N N . GLU A 1 174 ? 13.216 8.210 10.162 1.00 89.69 174 GLU A N 1
ATOM 1309 C CA . GLU A 1 174 ? 13.156 9.301 11.139 1.00 89.69 174 GLU A CA 1
ATOM 1310 C C . GLU A 1 174 ? 13.547 10.641 10.506 1.00 89.69 174 GLU A C 1
ATOM 1312 O O . GLU A 1 174 ? 12.859 11.641 10.731 1.00 89.69 174 GLU A O 1
ATOM 1317 N N . ALA A 1 175 ? 14.568 10.654 9.644 1.00 88.94 175 ALA A N 1
ATOM 1318 C CA . ALA A 1 175 ? 14.936 11.831 8.864 1.00 88.94 175 ALA A CA 1
ATOM 1319 C C . ALA A 1 175 ? 13.769 12.308 7.980 1.00 88.94 175 ALA A C 1
ATOM 1321 O O . ALA A 1 175 ? 13.364 13.470 8.066 1.00 88.94 175 ALA A O 1
ATOM 1322 N N . ARG A 1 176 ? 13.143 11.405 7.215 1.00 88.06 176 ARG A N 1
ATOM 1323 C CA . ARG A 1 176 ? 12.011 11.723 6.320 1.00 88.06 176 ARG A CA 1
ATOM 1324 C C . ARG A 1 176 ? 10.737 12.130 7.066 1.00 88.06 176 ARG A C 1
ATOM 1326 O O . ARG A 1 176 ? 9.928 12.883 6.532 1.00 88.06 176 ARG A O 1
ATOM 1333 N N . LEU A 1 177 ? 10.536 11.645 8.290 1.00 88.94 177 LEU A N 1
ATOM 1334 C CA . LEU A 1 177 ? 9.429 12.057 9.163 1.00 88.94 177 LEU A CA 1
ATOM 1335 C C . LEU A 1 177 ? 9.663 13.420 9.829 1.00 88.94 177 LEU A C 1
ATOM 1337 O O . LEU A 1 177 ? 8.704 14.008 10.328 1.00 88.94 177 LEU A O 1
ATOM 1341 N N . SER A 1 178 ? 10.914 13.880 9.901 1.00 86.75 178 SER A N 1
ATOM 1342 C CA . SER A 1 178 ? 11.271 15.191 10.454 1.00 86.75 178 SER A CA 1
ATOM 1343 C C . SER A 1 178 ? 11.129 16.327 9.438 1.00 86.75 178 SER A C 1
ATOM 1345 O O . SER A 1 178 ? 10.976 17.486 9.825 1.00 86.75 178 SER A O 1
ATOM 1347 N N . GLU A 1 179 ? 11.145 15.991 8.146 1.00 84.31 179 GLU A N 1
ATOM 1348 C CA . GLU A 1 179 ? 10.833 16.920 7.066 1.00 84.31 179 GLU A CA 1
ATOM 1349 C C . GLU A 1 179 ? 9.370 17.382 7.171 1.00 84.31 179 GLU A C 1
ATOM 1351 O O . GLU A 1 179 ? 8.480 16.567 7.438 1.00 84.31 179 GLU A O 1
ATOM 1356 N N . PRO A 1 180 ? 9.086 18.681 6.966 1.00 77.94 180 PRO A N 1
ATOM 1357 C CA . PRO A 1 180 ? 7.715 19.162 6.948 1.00 77.94 180 PRO A CA 1
ATOM 1358 C C . PRO A 1 180 ? 6.956 18.504 5.793 1.00 77.94 180 PRO A C 1
ATOM 1360 O O . PRO A 1 180 ? 7.404 18.529 4.646 1.00 77.94 180 PRO A O 1
ATOM 1363 N N . GLU A 1 181 ? 5.797 17.917 6.091 1.00 73.00 181 GLU A N 1
ATOM 1364 C CA . GLU A 1 181 ? 4.935 17.369 5.046 1.00 73.00 181 GLU A CA 1
ATOM 1365 C C . GLU A 1 181 ? 4.409 18.501 4.148 1.00 73.00 181 GLU A C 1
ATOM 1367 O O . GLU A 1 181 ? 4.071 19.576 4.661 1.00 73.00 181 GLU A O 1
ATOM 1372 N N . PRO A 1 182 ? 4.310 18.279 2.823 1.00 71.12 182 PRO A N 1
ATOM 1373 C CA . PRO A 1 182 ? 3.638 19.211 1.929 1.00 71.12 182 PRO A CA 1
ATOM 1374 C C . PRO A 1 182 ? 2.226 19.480 2.447 1.00 71.12 182 PRO A C 1
ATOM 1376 O O . PRO A 1 182 ? 1.481 18.546 2.753 1.00 71.12 182 PRO A O 1
ATOM 1379 N N . ALA A 1 183 ? 1.863 20.753 2.583 1.00 68.00 183 ALA A N 1
ATOM 1380 C CA . ALA A 1 183 ? 0.536 21.109 3.053 1.00 68.00 183 ALA A CA 1
ATOM 1381 C C . ALA A 1 183 ? -0.502 20.818 1.954 1.00 68.00 183 ALA A C 1
ATOM 1383 O O . ALA A 1 183 ? -0.404 21.350 0.855 1.00 68.00 183 ALA A O 1
ATOM 1384 N N . ASP A 1 184 ? -1.518 20.010 2.267 1.00 67.94 184 ASP A N 1
ATOM 1385 C CA . ASP A 1 184 ? -2.721 19.811 1.437 1.00 67.94 184 ASP A CA 1
ATOM 1386 C C . ASP A 1 184 ? -3.753 20.913 1.745 1.00 67.94 184 ASP A C 1
ATOM 1388 O O . ASP A 1 184 ? -4.889 20.659 2.149 1.00 67.94 184 ASP A O 1
ATOM 1392 N N . THR A 1 185 ? -3.328 22.177 1.660 1.00 72.38 185 THR A N 1
ATOM 1393 C CA . THR A 1 185 ? -4.253 23.318 1.672 1.00 72.38 185 THR A CA 1
ATOM 1394 C C . THR A 1 185 ? -4.346 23.894 0.263 1.00 72.38 185 THR A C 1
ATOM 1396 O O . THR A 1 185 ? -3.338 23.892 -0.448 1.00 72.38 185 THR A O 1
ATOM 1399 N N . PRO A 1 186 ? -5.519 24.401 -0.163 1.00 69.62 186 PRO A N 1
ATOM 1400 C CA . PRO A 1 186 ? -5.669 25.027 -1.477 1.00 69.62 186 PRO A CA 1
ATOM 1401 C C . PRO A 1 186 ? -4.589 26.074 -1.757 1.00 69.62 186 PRO A C 1
ATOM 1403 O O . PRO A 1 186 ? -4.008 26.084 -2.829 1.00 69.62 186 PRO A O 1
ATOM 1406 N N . GLU A 1 187 ? -4.234 26.877 -0.755 1.00 72.06 187 GLU A N 1
ATOM 1407 C CA . GLU A 1 187 ? -3.227 27.931 -0.877 1.00 72.06 187 GLU A CA 1
ATOM 1408 C C . GLU A 1 187 ? -1.810 27.380 -1.095 1.00 72.06 187 GLU A C 1
ATOM 1410 O O . GLU A 1 187 ? -1.011 27.994 -1.796 1.00 72.06 187 GLU A O 1
ATOM 1415 N N . ALA A 1 188 ? -1.480 26.235 -0.490 1.00 71.00 188 ALA A N 1
ATOM 1416 C CA . ALA A 1 188 ? -0.177 25.600 -0.658 1.00 71.00 188 ALA A CA 1
ATOM 1417 C C . ALA A 1 188 ? -0.063 24.899 -2.017 1.00 71.00 188 ALA A C 1
ATOM 1419 O O . ALA A 1 188 ? 0.994 24.958 -2.645 1.00 71.00 188 ALA A O 1
ATOM 1420 N N . LEU A 1 189 ? -1.159 24.295 -2.486 1.00 67.06 189 LEU A N 1
ATOM 1421 C CA . LEU A 1 189 ? -1.258 23.747 -3.836 1.00 67.06 189 LEU A CA 1
ATOM 1422 C C . LEU A 1 189 ? -1.149 24.871 -4.876 1.00 67.06 189 LEU A C 1
ATOM 1424 O O . LEU A 1 189 ? -0.307 24.790 -5.763 1.00 67.06 189 LEU A O 1
ATOM 1428 N N . ASP A 1 190 ? -1.908 25.959 -4.727 1.00 73.25 190 ASP A N 1
ATOM 1429 C CA . ASP A 1 190 ? -1.857 27.111 -5.635 1.00 73.25 190 ASP A CA 1
ATOM 1430 C C . ASP A 1 190 ? -0.448 27.722 -5.698 1.00 73.25 190 ASP A C 1
ATOM 1432 O O . ASP A 1 190 ? 0.060 27.984 -6.786 1.00 73.25 190 ASP A O 1
ATOM 1436 N N . ALA A 1 191 ? 0.230 27.869 -4.554 1.00 71.56 191 ALA A N 1
ATOM 1437 C CA . ALA A 1 191 ? 1.602 28.376 -4.499 1.00 71.56 191 ALA A CA 1
ATOM 1438 C C . ALA A 1 191 ? 2.623 27.455 -5.193 1.00 71.56 191 ALA A C 1
ATOM 1440 O O . ALA A 1 191 ? 3.614 27.936 -5.741 1.00 71.56 191 ALA A O 1
ATOM 1441 N N . GLN A 1 192 ? 2.406 26.135 -5.181 1.00 64.12 192 GLN A N 1
ATOM 1442 C CA . GLN A 1 192 ? 3.283 25.171 -5.855 1.00 64.12 192 GLN A CA 1
ATOM 1443 C C . GLN A 1 192 ? 3.177 25.254 -7.387 1.00 64.12 192 GLN A C 1
ATOM 1445 O O . GLN A 1 192 ? 4.154 24.971 -8.083 1.00 64.12 192 GLN A O 1
ATOM 1450 N N . TYR A 1 193 ? 2.013 25.647 -7.909 1.00 64.56 193 TYR A N 1
ATOM 1451 C CA . TYR A 1 193 ? 1.729 25.743 -9.345 1.00 64.56 193 TYR A CA 1
ATOM 1452 C C . TYR A 1 193 ? 1.688 27.190 -9.866 1.00 64.56 193 TYR A C 1
ATOM 1454 O O . TYR A 1 193 ? 1.350 27.416 -11.030 1.00 64.56 193 TYR A O 1
ATOM 1462 N N . GLU A 1 194 ? 2.060 28.173 -9.043 1.00 68.31 194 GLU A N 1
ATOM 1463 C CA . GLU A 1 194 ? 2.194 29.564 -9.467 1.00 68.31 194 GLU A CA 1
ATOM 1464 C C . GLU A 1 194 ? 3.438 29.712 -10.360 1.00 68.31 194 GLU A C 1
ATOM 1466 O O . GLU A 1 194 ? 4.579 29.787 -9.896 1.00 68.31 194 GLU A O 1
ATOM 1471 N N . GLU A 1 195 ? 3.232 29.712 -11.680 1.00 57.28 195 GLU A N 1
ATOM 1472 C CA . GLU A 1 195 ? 4.318 29.920 -12.635 1.00 57.28 195 GLU A CA 1
ATOM 1473 C C . GLU A 1 195 ? 4.905 31.328 -12.481 1.00 57.28 195 GLU A C 1
ATOM 1475 O O . GLU A 1 195 ? 4.206 32.340 -12.594 1.00 57.28 195 GLU A O 1
ATOM 1480 N N . ALA A 1 196 ? 6.225 31.402 -12.286 1.00 61.25 196 ALA A N 1
ATOM 1481 C CA . ALA A 1 196 ? 6.935 32.670 -12.347 1.00 61.25 196 ALA A CA 1
ATOM 1482 C C . ALA A 1 196 ? 6.691 33.317 -13.727 1.00 61.25 196 ALA A C 1
ATOM 1484 O O . ALA A 1 196 ? 6.899 32.658 -14.753 1.00 61.25 196 ALA A O 1
ATOM 1485 N N . PRO A 1 197 ? 6.268 34.594 -13.788 1.00 61.44 197 PRO A N 1
ATOM 1486 C CA . PRO A 1 197 ? 5.931 35.233 -15.049 1.00 61.44 197 PRO A CA 1
ATOM 1487 C C . PRO A 1 197 ? 7.137 35.209 -15.986 1.00 61.44 197 PRO A C 1
ATOM 1489 O O . PRO A 1 197 ? 8.227 35.668 -15.637 1.00 61.44 197 PRO A O 1
ATOM 1492 N N . VAL A 1 198 ? 6.936 34.682 -17.195 1.00 60.06 198 VAL A N 1
ATOM 1493 C CA . VAL A 1 198 ? 7.982 34.631 -18.218 1.00 60.06 198 VAL A CA 1
ATOM 1494 C C . VAL A 1 198 ? 8.303 36.060 -18.650 1.00 60.06 198 VAL A C 1
ATOM 1496 O O . VAL A 1 198 ? 7.568 36.686 -19.416 1.00 60.06 198 VAL A O 1
ATOM 1499 N N . ASN A 1 199 ? 9.408 36.599 -18.140 1.00 65.50 199 ASN A N 1
ATOM 1500 C CA . ASN A 1 199 ? 9.879 37.920 -18.516 1.00 65.50 199 ASN A CA 1
ATOM 1501 C C . ASN A 1 199 ? 10.679 37.841 -19.824 1.00 65.50 199 ASN A C 1
ATOM 1503 O O . ASN A 1 199 ? 11.853 37.479 -19.837 1.00 65.50 199 ASN A O 1
ATOM 1507 N N . PHE A 1 200 ? 10.048 38.218 -20.937 1.00 66.56 200 PHE A N 1
ATOM 1508 C CA . PHE A 1 200 ? 10.688 38.257 -22.259 1.00 66.56 200 PHE A CA 1
ATOM 1509 C C . PHE A 1 200 ? 11.743 39.371 -22.415 1.00 66.56 200 PHE A C 1
ATOM 1511 O O . PHE A 1 200 ? 12.411 39.424 -23.447 1.00 66.56 200 PHE A O 1
ATOM 1518 N N . MET A 1 201 ? 11.883 40.279 -21.438 1.00 66.75 201 MET A N 1
ATOM 1519 C CA . MET A 1 201 ? 12.831 41.402 -21.494 1.00 66.75 201 MET A CA 1
ATOM 1520 C C . MET A 1 201 ? 14.125 41.168 -20.705 1.00 66.75 201 MET A C 1
ATOM 1522 O O . MET A 1 201 ? 15.069 41.944 -20.866 1.00 66.75 201 MET A O 1
ATOM 1526 N N . GLU A 1 202 ? 14.206 40.118 -19.886 1.00 56.59 202 GLU A N 1
ATOM 1527 C CA . GLU A 1 202 ? 15.449 39.744 -19.211 1.00 56.59 202 GLU A CA 1
ATOM 1528 C C . GLU A 1 202 ? 16.265 38.773 -20.075 1.00 56.59 202 GLU A C 1
ATOM 1530 O O . GLU A 1 202 ? 15.715 37.828 -20.647 1.00 56.59 202 GLU A O 1
ATOM 1535 N N . PRO A 1 203 ? 17.587 38.988 -20.215 1.00 52.03 203 PRO A N 1
ATOM 1536 C CA . PRO A 1 203 ? 18.425 38.053 -20.942 1.00 52.03 203 PRO A CA 1
ATOM 1537 C C . PRO A 1 203 ? 18.386 36.701 -20.229 1.00 52.03 203 PRO A C 1
ATOM 1539 O O . PRO A 1 203 ? 18.531 36.633 -19.009 1.00 52.03 203 PRO A O 1
ATOM 1542 N N . ALA A 1 204 ? 18.203 35.629 -21.004 1.00 53.41 204 ALA A N 1
ATOM 1543 C CA . ALA A 1 204 ? 18.230 34.267 -20.490 1.00 53.41 204 ALA A CA 1
ATOM 1544 C C . ALA A 1 204 ? 19.456 34.071 -19.585 1.00 53.41 204 ALA A C 1
ATOM 1546 O O . ALA A 1 204 ? 20.583 34.372 -19.992 1.00 53.41 204 ALA A O 1
ATOM 1547 N N . ALA A 1 205 ? 19.229 33.579 -18.363 1.00 53.09 205 ALA A N 1
ATOM 1548 C CA . ALA A 1 205 ? 20.304 33.247 -17.440 1.00 53.09 205 ALA A CA 1
ATOM 1549 C C . ALA A 1 205 ? 21.318 32.333 -18.147 1.00 53.09 205 ALA A C 1
ATOM 1551 O O . ALA A 1 205 ? 20.930 31.391 -18.846 1.00 53.09 205 ALA A O 1
ATOM 1552 N N . ALA A 1 206 ? 22.610 32.627 -17.979 1.00 47.59 206 ALA A N 1
ATOM 1553 C CA . ALA A 1 206 ? 23.701 31.954 -18.688 1.00 47.59 206 ALA A CA 1
ATOM 1554 C C . ALA A 1 206 ? 23.737 30.426 -18.471 1.00 47.59 206 ALA A C 1
ATOM 1556 O O . ALA A 1 206 ? 24.315 29.722 -19.295 1.00 47.59 206 ALA A O 1
ATOM 1557 N N . ASP A 1 207 ? 23.046 29.930 -17.439 1.00 50.25 207 ASP A N 1
ATOM 1558 C CA . ASP A 1 207 ? 22.950 28.512 -17.080 1.00 50.25 207 ASP A CA 1
ATOM 1559 C C . ASP A 1 207 ? 21.570 27.882 -17.372 1.00 50.25 207 ASP A C 1
ATOM 1561 O O . ASP A 1 207 ? 21.203 26.859 -16.795 1.00 50.25 207 ASP A O 1
ATOM 1565 N N . SER A 1 208 ? 20.782 28.447 -18.297 1.00 48.47 208 SER A N 1
ATOM 1566 C CA . SER A 1 208 ? 19.595 27.756 -18.821 1.00 48.47 208 SER A CA 1
ATOM 1567 C C . SER A 1 208 ? 20.012 26.487 -19.591 1.00 48.47 208 SER A C 1
ATOM 1569 O O . SER A 1 208 ? 20.755 26.590 -20.573 1.00 48.47 208 SER A O 1
ATOM 1571 N N . PRO A 1 209 ? 19.503 25.285 -19.248 1.00 46.44 209 PRO A N 1
ATOM 1572 C CA . PRO A 1 209 ? 19.895 24.040 -19.910 1.00 46.44 209 PRO A CA 1
ATOM 1573 C C . PRO A 1 209 ? 19.313 23.888 -21.327 1.00 46.44 209 PRO A C 1
ATOM 1575 O O . PRO A 1 209 ? 19.490 22.849 -21.967 1.00 46.44 209 PRO A O 1
ATOM 1578 N N . CYS A 1 210 ? 18.627 24.907 -21.853 1.00 47.25 210 CYS A N 1
ATOM 1579 C CA . CYS A 1 210 ? 18.069 24.889 -23.197 1.00 47.25 210 CYS A CA 1
ATOM 1580 C C . CYS A 1 210 ? 19.020 25.561 -24.200 1.00 47.25 210 CYS A C 1
ATOM 1582 O O . CYS A 1 210 ? 18.807 26.683 -24.663 1.00 47.25 210 CYS A O 1
ATOM 1584 N N . SER A 1 211 ? 20.069 24.833 -24.590 1.00 56.16 211 SER A N 1
ATOM 1585 C CA . SER A 1 211 ? 21.043 25.269 -25.606 1.00 56.16 211 SER A CA 1
ATOM 1586 C C . SER A 1 211 ? 20.401 25.638 -26.953 1.00 56.16 211 SER A C 1
ATOM 1588 O O . SER A 1 211 ? 20.928 26.477 -27.685 1.00 56.16 211 SER A O 1
ATOM 1590 N N . LYS A 1 212 ? 19.230 25.064 -27.266 1.00 58.47 212 LYS A N 1
ATOM 1591 C CA . LYS A 1 212 ? 18.471 25.344 -28.494 1.00 58.47 212 LYS A CA 1
ATOM 1592 C C . LYS A 1 212 ? 17.783 26.711 -28.476 1.00 58.47 212 LYS A C 1
ATOM 1594 O O . LYS A 1 212 ? 17.801 27.399 -29.492 1.00 58.47 212 LYS A O 1
ATOM 1599 N N . ALA A 1 213 ? 17.236 27.130 -27.335 1.00 56.25 213 ALA A N 1
ATOM 1600 C CA . ALA A 1 213 ? 16.619 28.450 -27.202 1.00 56.25 213 ALA A CA 1
ATOM 1601 C C . ALA A 1 213 ? 17.677 29.561 -27.307 1.00 56.25 213 ALA A C 1
ATOM 1603 O O . ALA A 1 213 ? 17.497 30.527 -28.045 1.00 56.25 213 ALA A O 1
ATOM 1604 N N . ALA A 1 214 ? 18.835 29.370 -26.667 1.00 57.75 214 ALA A N 1
ATOM 1605 C CA . ALA A 1 214 ? 19.958 30.300 -26.771 1.00 57.75 214 ALA A CA 1
ATOM 1606 C C . ALA A 1 214 ? 20.514 30.415 -28.208 1.00 57.75 214 ALA A C 1
ATOM 1608 O O . ALA A 1 214 ? 20.936 31.497 -28.624 1.00 57.75 214 ALA A O 1
ATOM 1609 N N . ALA A 1 215 ? 20.504 29.322 -28.981 1.00 62.16 215 ALA A N 1
ATOM 1610 C CA . ALA A 1 215 ? 20.920 29.324 -30.384 1.00 62.16 215 ALA A CA 1
ATOM 1611 C C . ALA A 1 215 ? 19.935 30.089 -31.288 1.00 62.16 215 ALA A C 1
ATOM 1613 O O . ALA A 1 215 ? 20.368 30.944 -32.058 1.00 62.16 215 ALA A O 1
ATOM 1614 N N . LEU A 1 216 ? 18.628 29.852 -31.131 1.00 63.69 216 LEU A N 1
ATOM 1615 C CA . LEU A 1 216 ? 17.570 30.544 -31.880 1.00 63.69 216 LEU A CA 1
ATOM 1616 C C . LEU A 1 216 ? 17.560 32.057 -31.621 1.00 63.69 216 LEU A C 1
ATOM 1618 O O . LEU A 1 216 ? 17.462 32.845 -32.558 1.00 63.69 216 LEU A O 1
ATOM 1622 N N . VAL A 1 217 ? 17.744 32.482 -30.367 1.00 66.06 217 VAL A N 1
ATOM 1623 C CA . VAL A 1 217 ? 17.824 33.911 -30.008 1.00 66.06 217 VAL A CA 1
ATOM 1624 C C . VAL A 1 217 ? 19.052 34.586 -30.634 1.00 66.06 217 VAL A C 1
ATOM 1626 O O . VAL A 1 217 ? 18.976 35.732 -31.079 1.00 66.06 217 VAL A O 1
ATOM 1629 N N . ARG A 1 218 ? 20.194 33.889 -30.714 1.00 67.06 218 ARG A N 1
ATOM 1630 C CA . ARG A 1 218 ? 21.402 34.414 -31.381 1.00 67.06 218 ARG A CA 1
ATOM 1631 C C . ARG A 1 218 ? 21.235 34.554 -32.888 1.00 67.06 218 ARG A C 1
ATOM 1633 O O . ARG A 1 218 ? 21.827 35.462 -33.466 1.00 67.06 218 ARG A O 1
ATOM 1640 N N . GLU A 1 219 ? 20.486 33.654 -33.509 1.00 68.25 219 GLU A N 1
ATOM 1641 C CA . GLU A 1 219 ? 20.196 33.702 -34.939 1.00 68.25 219 GLU A CA 1
ATOM 1642 C C . GLU A 1 219 ? 19.256 34.869 -35.258 1.00 68.25 219 GLU A C 1
ATOM 1644 O O . GLU A 1 219 ? 19.570 35.685 -36.118 1.00 68.25 219 GLU A O 1
ATOM 1649 N N . PHE A 1 220 ? 18.207 35.059 -34.455 1.00 66.12 220 PHE A N 1
ATOM 1650 C CA . PHE A 1 220 ? 17.260 36.166 -34.616 1.00 66.12 220 PHE A CA 1
ATOM 1651 C C . PHE A 1 220 ? 17.911 37.552 -34.446 1.00 66.12 220 PHE A C 1
ATOM 1653 O O . PHE A 1 220 ? 17.616 38.488 -35.185 1.00 66.12 220 PHE A O 1
ATOM 1660 N N . ASN A 1 221 ? 18.852 37.685 -33.505 1.00 67.31 221 ASN A N 1
ATOM 1661 C CA . ASN A 1 221 ? 19.564 38.944 -33.262 1.00 67.31 221 ASN A CA 1
ATOM 1662 C C . ASN A 1 221 ? 20.627 39.286 -34.322 1.00 67.31 221 ASN A C 1
ATOM 1664 O O . ASN A 1 221 ? 21.112 40.417 -34.332 1.00 67.31 221 ASN A O 1
ATOM 1668 N N . ARG A 1 222 ? 21.008 38.355 -35.210 1.00 65.38 222 ARG A N 1
ATOM 1669 C CA . ARG A 1 222 ? 21.902 38.669 -36.342 1.00 65.38 222 ARG A CA 1
ATOM 1670 C C . ARG A 1 222 ? 21.199 39.431 -37.461 1.00 65.38 222 ARG A C 1
ATOM 1672 O O . ARG A 1 222 ? 21.875 40.165 -38.175 1.00 65.38 222 ARG A O 1
ATOM 1679 N N . ASP A 1 223 ? 19.882 39.285 -37.582 1.00 57.81 223 ASP A N 1
ATOM 1680 C CA . ASP A 1 223 ? 19.103 39.842 -38.694 1.00 57.81 223 ASP A CA 1
ATOM 1681 C C . ASP A 1 223 ? 18.511 41.231 -38.399 1.00 57.81 223 ASP A C 1
ATOM 1683 O O . ASP A 1 223 ? 17.870 41.840 -39.258 1.00 57.81 223 ASP A O 1
ATOM 1687 N N . LEU A 1 224 ? 18.753 41.779 -37.205 1.00 54.69 224 LEU A N 1
ATOM 1688 C CA . LEU A 1 224 ? 18.370 43.147 -36.865 1.00 54.69 224 LEU A CA 1
ATOM 1689 C C . LEU A 1 224 ? 19.423 44.139 -37.394 1.00 54.69 224 LEU A C 1
ATOM 1691 O O . LEU A 1 224 ? 20.564 44.127 -36.922 1.00 54.69 224 LEU A O 1
ATOM 1695 N N . PRO A 1 225 ? 19.084 45.035 -38.344 1.00 59.34 225 PRO A N 1
ATOM 1696 C CA . PRO A 1 225 ? 20.001 46.095 -38.742 1.00 59.34 225 PRO A CA 1
ATOM 1697 C C . PRO A 1 225 ? 20.290 47.008 -37.538 1.00 59.34 225 PRO A C 1
ATOM 1699 O O . PRO A 1 225 ? 19.394 47.248 -36.722 1.00 59.34 225 PRO A O 1
ATOM 1702 N N . PRO A 1 226 ? 21.518 47.544 -37.407 1.00 58.81 226 PRO A N 1
ATOM 1703 C CA . PRO A 1 226 ? 21.874 48.380 -36.269 1.00 58.81 226 PRO A CA 1
ATOM 1704 C C . PRO A 1 226 ? 20.940 49.591 -36.188 1.00 58.81 226 PRO A C 1
ATOM 1706 O O . PRO A 1 226 ? 20.658 50.244 -37.198 1.00 58.81 226 PRO A O 1
ATOM 1709 N N . ALA A 1 227 ? 20.462 49.886 -34.976 1.00 57.72 227 ALA A N 1
ATOM 1710 C CA . ALA A 1 227 ? 19.614 51.040 -34.715 1.00 57.72 227 ALA A CA 1
ATOM 1711 C C . ALA A 1 227 ? 20.307 52.314 -35.226 1.00 57.72 227 ALA A C 1
ATOM 1713 O O . ALA A 1 227 ? 21.430 52.627 -34.826 1.00 57.72 227 ALA A O 1
ATOM 1714 N N . ARG A 1 228 ? 19.652 53.037 -36.145 1.00 51.22 228 ARG A N 1
ATOM 1715 C CA . ARG A 1 228 ? 20.165 54.312 -36.659 1.00 51.22 228 ARG A CA 1
ATOM 1716 C C . ARG A 1 228 ? 20.297 55.293 -35.499 1.00 51.22 228 ARG A C 1
ATOM 1718 O O . ARG A 1 228 ? 19.310 55.589 -34.830 1.00 51.22 228 ARG A O 1
ATOM 1725 N N . ALA A 1 229 ? 21.508 55.807 -35.297 1.00 50.72 229 ALA A N 1
ATOM 1726 C CA . ALA A 1 229 ? 21.754 56.923 -34.401 1.00 50.72 229 ALA A CA 1
ATOM 1727 C C . ALA A 1 229 ? 20.890 58.112 -34.844 1.00 50.72 229 ALA A C 1
ATOM 1729 O O . ALA A 1 229 ? 21.008 58.597 -35.969 1.00 50.72 229 ALA A O 1
ATOM 1730 N N . THR A 1 230 ? 19.980 58.550 -33.980 1.00 46.84 230 THR A N 1
ATOM 1731 C CA . THR A 1 230 ? 19.281 59.819 -34.160 1.00 46.84 230 THR A CA 1
ATOM 1732 C C . THR A 1 230 ? 20.251 60.935 -33.792 1.00 46.84 230 THR A C 1
ATOM 1734 O O . THR A 1 230 ? 20.452 61.204 -32.605 1.00 46.84 230 THR A O 1
ATOM 1737 N N . ASP A 1 231 ? 20.862 61.562 -34.796 1.00 44.56 231 ASP A N 1
ATOM 1738 C CA . ASP A 1 231 ? 21.543 62.843 -34.615 1.00 44.56 231 ASP A CA 1
ATOM 1739 C C . ASP A 1 231 ? 20.509 63.888 -34.181 1.00 44.56 231 ASP A C 1
ATOM 1741 O O . ASP A 1 231 ? 19.516 64.144 -34.867 1.00 44.56 231 ASP A O 1
ATOM 1745 N N . LYS A 1 232 ? 20.728 64.455 -32.993 1.00 45.47 232 LYS A N 1
ATOM 1746 C CA . LYS A 1 232 ? 20.007 65.630 -32.502 1.00 45.47 232 LYS A CA 1
ATOM 1747 C C . LYS A 1 232 ? 20.521 66.859 -33.259 1.00 45.47 232 LYS A C 1
ATOM 1749 O O . LYS A 1 232 ? 21.719 67.132 -33.205 1.00 45.47 232 LYS A O 1
ATOM 1754 N N . CYS A 1 233 ? 19.618 67.594 -33.907 1.00 41.88 233 CYS A N 1
ATOM 1755 C CA . CYS A 1 233 ? 19.800 69.031 -34.137 1.00 41.88 233 CYS A CA 1
ATOM 1756 C C . CYS A 1 233 ? 19.432 69.807 -32.870 1.00 41.88 233 CYS A C 1
ATOM 1758 O O . CYS A 1 233 ? 18.484 69.372 -32.173 1.00 41.88 233 CYS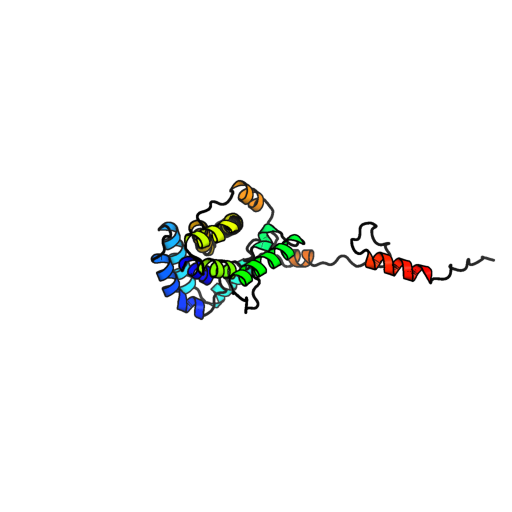 A O 1
#

InterPro domains:
  IPR003765 Nitrate reductase chaperone, NarJ [PTHR43680] (5-203)
  IPR003765 Nitrate reductase chaperone, NarJ [TIGR00684] (10-159)
  IPR020945 DMSO/Nitrate reductase chaperone [PF02613] (40-157)
  IPR036411 TorD-like superfamily [SSF89155] (3-161)

Mean predicted aligned error: 10.69 Å

Organism: NCBI:txid682998

Solvent-accessible surface area (backbone atoms only — not comparable to full-atom values): 13284 Å² total; per-residue (Å²): 50,70,50,40,37,39,53,19,58,73,69,46,84,68,43,73,70,52,56,71,40,38,69,57,39,45,49,48,40,64,73,36,93,63,55,68,70,39,38,52,37,37,42,52,35,46,56,49,59,67,71,46,56,64,68,57,50,34,51,52,48,41,62,46,36,75,58,23,79,79,46,41,56,39,55,46,58,77,77,41,49,93,42,74,63,32,60,52,54,51,52,51,52,49,50,55,40,47,76,72,75,46,76,88,87,64,98,68,62,76,51,28,48,40,55,44,28,40,56,29,22,76,34,59,62,71,57,21,19,51,56,44,25,74,46,16,51,64,36,49,44,42,20,54,55,27,50,77,69,72,40,62,64,20,31,51,31,49,38,50,35,61,61,17,66,40,83,47,60,61,68,64,40,52,54,62,69,69,49,82,69,74,61,78,41,75,70,50,50,50,61,74,68,60,72,78,79,86,62,88,83,58,78,78,62,94,80,59,89,52,65,64,60,60,50,54,55,56,56,59,62,67,74,58,76,79,80,76,81,79,81,81,130

Sequence (233 aa):
MLAAKALAGLLLYPGPALIEALPEIAAVLRASGLPDRDRNGVAAFCDGLASTDLLEAQSTYIALFDRNPSLSLYLFGHVHGDSRERGQAMADLVADYNRMGLELTGDELPDYIPVFLEFASLHGEAEARALIGEIAEVVALLAERLEKRGSPYAAVFRAVETLGGRQADRETIEARLSEPEPADTPEALDAQYEEAPVNFMEPAAADSPCSKAAALVREFNRDLPPARATDKC